Protein AF-A0A6J5GQ99-F1 (afdb_monomer)

Radius of gyration: 34.12 Å; Cα contacts (8 Å, |Δi|>4): 97; chains: 1; bounding box: 74×30×103 Å

Structure (mmCIF, N/CA/C/O backbone):
data_AF-A0A6J5GQ99-F1
#
_entry.id   AF-A0A6J5GQ99-F1
#
loop_
_atom_site.group_PDB
_atom_site.id
_atom_site.type_symbol
_atom_site.label_atom_id
_atom_site.label_alt_id
_atom_site.label_comp_id
_atom_site.label_asym_id
_atom_site.label_entity_id
_atom_site.label_seq_id
_atom_site.pdbx_PDB_ins_code
_atom_site.Cartn_x
_atom_site.Cartn_y
_atom_site.Cartn_z
_atom_site.occupancy
_atom_site.B_iso_or_equiv
_atom_site.auth_seq_id
_atom_site.auth_comp_id
_atom_site.auth_asym_id
_atom_site.auth_atom_id
_atom_site.pdbx_PDB_model_num
ATOM 1 N N . MET A 1 1 ? -18.670 -8.492 32.277 1.00 64.69 1 MET A N 1
ATOM 2 C CA . MET A 1 1 ? -18.589 -7.339 31.346 1.00 64.69 1 MET A CA 1
ATOM 3 C C . MET A 1 1 ? -17.155 -7.091 30.888 1.00 64.69 1 MET A C 1
ATOM 5 O O . MET A 1 1 ? -16.965 -6.908 29.693 1.00 64.69 1 MET A O 1
ATOM 9 N N . GLU A 1 2 ? -16.164 -7.175 31.784 1.00 79.50 2 GLU A N 1
ATOM 10 C CA . GLU A 1 2 ? -14.728 -7.087 31.451 1.00 79.50 2 GLU A CA 1
ATOM 11 C C . GLU A 1 2 ? -14.300 -8.054 30.327 1.00 79.50 2 GLU A C 1
ATOM 13 O O . GLU A 1 2 ? -13.735 -7.631 29.324 1.00 79.50 2 GLU A O 1
ATOM 18 N N . GLU A 1 3 ? -14.645 -9.342 30.440 1.00 83.81 3 GLU A N 1
ATOM 19 C CA . GLU A 1 3 ? -14.252 -10.377 29.466 1.00 83.81 3 GLU A CA 1
ATOM 20 C C . GLU A 1 3 ? -14.829 -10.131 28.065 1.00 83.81 3 GLU A C 1
ATOM 22 O O . GLU A 1 3 ? -14.118 -10.238 27.067 1.00 83.81 3 GLU A O 1
ATOM 27 N N . ALA A 1 4 ? -16.103 -9.731 27.982 1.00 85.12 4 ALA A N 1
ATOM 28 C CA . ALA A 1 4 ? -16.750 -9.388 26.716 1.00 85.12 4 ALA A CA 1
ATOM 29 C C . ALA A 1 4 ? -16.086 -8.169 26.053 1.00 85.12 4 ALA A C 1
ATOM 31 O O . ALA A 1 4 ? -15.911 -8.144 24.835 1.00 85.12 4 ALA A O 1
ATOM 32 N N . LYS A 1 5 ? -15.657 -7.181 26.853 1.00 84.25 5 LYS A N 1
ATOM 33 C CA . LYS A 1 5 ? -14.905 -6.016 26.368 1.00 84.25 5 LYS A CA 1
ATOM 34 C C . LYS A 1 5 ? -13.528 -6.423 25.838 1.00 84.25 5 LYS A C 1
ATOM 36 O O . LYS A 1 5 ? -13.157 -5.996 24.747 1.00 84.25 5 LYS A O 1
ATOM 41 N N . ILE A 1 6 ? -12.795 -7.272 26.560 1.00 88.56 6 ILE A N 1
ATOM 42 C CA . ILE A 1 6 ? -11.483 -7.782 26.127 1.00 88.56 6 ILE A CA 1
ATOM 43 C C . ILE A 1 6 ? -11.614 -8.562 24.811 1.00 88.56 6 ILE A C 1
ATOM 45 O O . ILE A 1 6 ? -10.857 -8.310 23.874 1.00 88.56 6 ILE A O 1
ATOM 49 N N . ALA A 1 7 ? -12.606 -9.450 24.703 1.00 90.38 7 ALA A N 1
ATOM 50 C CA . ALA A 1 7 ? -12.873 -10.201 23.476 1.00 90.38 7 ALA A CA 1
ATOM 51 C C . ALA A 1 7 ? -13.208 -9.273 22.295 1.00 90.38 7 ALA A C 1
ATOM 53 O O . ALA A 1 7 ? -12.670 -9.437 21.200 1.00 90.38 7 ALA A O 1
ATOM 54 N N . TYR A 1 8 ? -14.040 -8.254 22.525 1.00 89.69 8 TYR A N 1
ATOM 55 C CA . TYR A 1 8 ? -14.403 -7.273 21.505 1.00 89.69 8 TYR A CA 1
ATOM 56 C C . TYR A 1 8 ? -13.204 -6.458 21.001 1.00 89.69 8 TYR A C 1
ATOM 58 O O . TYR A 1 8 ? -13.004 -6.335 19.790 1.00 89.69 8 TYR A O 1
ATOM 66 N N . LEU A 1 9 ? -12.359 -5.963 21.911 1.00 89.75 9 LEU A N 1
ATOM 67 C CA . LEU A 1 9 ? -11.104 -5.294 21.552 1.00 89.75 9 LEU A CA 1
ATOM 68 C C . LEU A 1 9 ? -10.174 -6.237 20.775 1.00 89.75 9 LEU A C 1
ATOM 70 O O . LEU A 1 9 ? -9.566 -5.822 1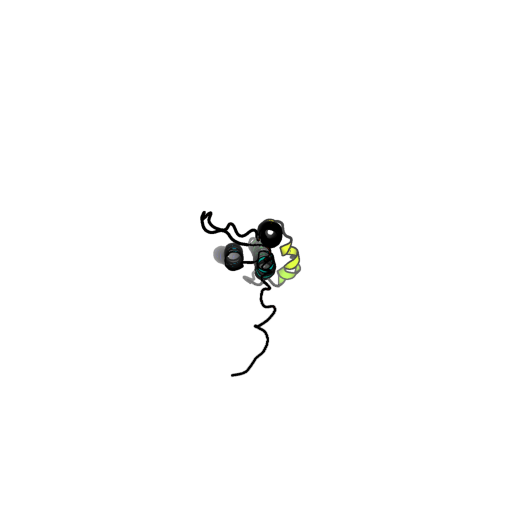9.788 1.00 89.75 9 LEU A O 1
ATOM 74 N N . GLY A 1 10 ? -10.130 -7.517 21.153 1.00 91.62 10 GLY A N 1
ATOM 75 C CA . GLY A 1 10 ? -9.413 -8.561 20.421 1.00 91.62 10 GLY A CA 1
ATOM 76 C C . GLY A 1 10 ? -9.907 -8.740 18.981 1.00 91.62 10 GLY A C 1
ATOM 77 O O . GLY A 1 10 ? -9.091 -8.837 18.063 1.00 91.62 10 GLY A O 1
ATOM 78 N N . PHE A 1 11 ? -11.222 -8.711 18.743 1.00 91.94 11 PHE A N 1
ATOM 79 C CA . PHE A 1 11 ? -11.778 -8.783 17.387 1.00 91.94 11 PHE A CA 1
ATOM 80 C C . PHE A 1 11 ? -11.408 -7.565 16.537 1.00 91.94 11 PHE A C 1
ATOM 82 O O . PHE A 1 11 ? -11.028 -7.728 15.373 1.00 91.94 11 PHE A O 1
ATOM 89 N N . ILE A 1 12 ? -11.465 -6.355 17.106 1.00 91.50 12 ILE A N 1
ATOM 90 C CA . ILE A 1 12 ? -11.051 -5.132 16.400 1.00 91.50 12 ILE A CA 1
ATOM 91 C C . ILE A 1 12 ? -9.552 -5.184 16.083 1.00 91.50 12 ILE A C 1
ATOM 93 O O . ILE A 1 12 ? -9.160 -4.936 14.942 1.00 91.50 12 ILE A O 1
ATOM 97 N N . GLN A 1 13 ? -8.712 -5.571 17.047 1.00 93.00 13 GLN A N 1
ATOM 98 C CA . GLN A 1 13 ? -7.272 -5.726 16.829 1.00 93.00 13 GLN A CA 1
ATOM 99 C C . GLN A 1 13 ? -6.971 -6.778 15.751 1.00 93.00 13 GLN A C 1
ATOM 101 O O . GLN A 1 13 ? -6.104 -6.573 14.901 1.00 93.00 13 GLN A O 1
ATOM 106 N N . GLY A 1 14 ? -7.724 -7.880 15.729 1.00 94.62 14 GLY A N 1
ATOM 107 C CA . GLY A 1 14 ? -7.644 -8.886 14.672 1.00 94.62 14 GLY A CA 1
ATOM 108 C C . GLY A 1 14 ? -7.953 -8.311 13.287 1.00 94.62 14 GLY A C 1
ATOM 109 O O . GLY A 1 14 ? -7.244 -8.612 12.325 1.00 94.62 14 GLY A O 1
ATOM 110 N N . ALA A 1 15 ? -8.963 -7.444 13.171 1.00 91.50 15 ALA A N 1
ATOM 111 C CA . ALA A 1 15 ? -9.267 -6.747 11.922 1.00 91.50 15 ALA A CA 1
ATOM 112 C C . ALA A 1 15 ? -8.135 -5.791 11.504 1.00 91.50 15 ALA A C 1
ATOM 114 O O . ALA A 1 15 ? -7.728 -5.816 10.342 1.00 91.50 15 ALA A O 1
ATOM 115 N N . ILE A 1 16 ? -7.573 -5.016 12.441 1.00 91.69 16 ILE A N 1
ATOM 116 C CA . ILE A 1 16 ? -6.423 -4.123 12.197 1.00 91.69 16 ILE A CA 1
ATOM 117 C C . ILE A 1 16 ? -5.226 -4.920 11.662 1.00 91.69 16 ILE A C 1
ATOM 119 O O . ILE A 1 16 ? -4.668 -4.566 10.622 1.00 91.69 16 ILE A O 1
ATOM 123 N N . ASN A 1 17 ? -4.879 -6.035 12.311 1.00 93.19 17 ASN A N 1
ATOM 124 C CA . ASN A 1 17 ? -3.756 -6.883 11.905 1.00 93.19 17 ASN A CA 1
ATOM 125 C C . ASN A 1 17 ? -3.943 -7.453 10.489 1.00 93.19 17 ASN A C 1
ATOM 127 O O . ASN A 1 17 ? -2.989 -7.505 9.715 1.00 93.19 17 ASN A O 1
ATOM 131 N N . ARG A 1 18 ? -5.172 -7.838 10.117 1.00 92.88 18 ARG A N 1
ATOM 132 C CA . ARG A 1 18 ? -5.483 -8.299 8.753 1.00 92.88 18 ARG A CA 1
ATOM 133 C C . ARG A 1 18 ? -5.301 -7.189 7.715 1.00 92.88 18 ARG A C 1
ATOM 135 O O . ARG A 1 18 ? -4.764 -7.456 6.645 1.00 92.88 18 ARG A O 1
ATOM 142 N N . MET A 1 19 ? -5.695 -5.950 8.023 1.00 91.44 19 MET A N 1
ATOM 143 C CA . MET A 1 19 ? -5.485 -4.813 7.113 1.00 91.44 19 MET A CA 1
ATOM 144 C C . MET A 1 19 ? -3.997 -4.481 6.952 1.00 91.44 19 MET A C 1
ATOM 146 O O . MET A 1 19 ? -3.544 -4.293 5.826 1.00 91.44 19 MET A O 1
ATOM 150 N N . ALA A 1 20 ? -3.227 -4.494 8.044 1.00 88.50 20 ALA A N 1
ATOM 151 C CA . ALA A 1 20 ? -1.775 -4.306 8.003 1.00 88.50 20 ALA A CA 1
ATOM 152 C C . ALA A 1 20 ? -1.066 -5.418 7.204 1.00 88.50 20 ALA A C 1
ATOM 154 O O . ALA A 1 20 ? -0.169 -5.143 6.406 1.00 88.50 20 ALA A O 1
ATOM 155 N N . GLY A 1 21 ? -1.506 -6.671 7.361 1.00 91.25 21 GLY A N 1
ATOM 156 C CA . GLY A 1 21 ? -1.018 -7.797 6.564 1.00 91.25 21 GLY A CA 1
ATOM 157 C C . GLY A 1 21 ? -1.317 -7.633 5.072 1.00 91.25 21 GLY A C 1
ATOM 158 O O . GLY A 1 21 ? -0.425 -7.803 4.242 1.00 91.25 21 GLY A O 1
ATOM 159 N N . ASN A 1 22 ? -2.540 -7.228 4.721 1.00 90.56 22 ASN A N 1
ATOM 160 C CA . ASN A 1 22 ? -2.919 -6.982 3.328 1.00 90.56 22 ASN A CA 1
ATOM 161 C C . ASN A 1 22 ? -2.093 -5.854 2.691 1.00 90.56 22 ASN A C 1
ATOM 163 O O . ASN A 1 22 ? -1.652 -6.006 1.556 1.00 90.56 22 ASN A O 1
ATOM 167 N N . VAL A 1 23 ? -1.819 -4.769 3.426 1.00 89.44 23 VAL A N 1
ATOM 168 C CA . VAL A 1 23 ? -0.904 -3.690 2.998 1.00 89.44 23 VAL A CA 1
ATOM 169 C C . VAL A 1 23 ? 0.477 -4.245 2.641 1.00 89.44 23 VAL A C 1
ATOM 171 O O . VAL A 1 23 ? 1.014 -3.947 1.575 1.00 89.44 23 VAL A O 1
ATOM 174 N N . PHE A 1 24 ? 1.051 -5.089 3.501 1.00 89.12 24 PHE A N 1
ATOM 175 C CA . PHE A 1 24 ? 2.363 -5.688 3.252 1.00 89.12 24 PHE A CA 1
ATOM 176 C C . PHE A 1 24 ? 2.365 -6.582 2.003 1.00 89.12 24 PHE A C 1
ATOM 178 O O . PHE A 1 24 ? 3.258 -6.473 1.162 1.00 89.12 24 PHE A O 1
ATOM 185 N N . ILE A 1 25 ? 1.333 -7.416 1.849 1.00 91.38 25 ILE A N 1
ATOM 186 C CA . ILE A 1 25 ? 1.161 -8.295 0.686 1.00 91.38 25 ILE A CA 1
ATOM 187 C C . ILE A 1 25 ? 1.055 -7.469 -0.603 1.00 91.38 25 ILE A C 1
ATOM 189 O O . ILE A 1 25 ? 1.753 -7.755 -1.574 1.00 91.38 25 ILE A O 1
ATOM 193 N N . VAL A 1 26 ? 0.236 -6.413 -0.604 1.00 90.50 26 VAL A N 1
ATOM 194 C CA . VAL A 1 26 ? 0.063 -5.502 -1.747 1.00 90.50 26 VAL A CA 1
ATOM 195 C C . VAL A 1 26 ? 1.389 -4.856 -2.153 1.00 90.50 26 VAL A C 1
ATOM 197 O O . VAL A 1 26 ? 1.735 -4.853 -3.336 1.00 90.50 26 VAL A O 1
ATOM 200 N N . LYS A 1 27 ? 2.176 -4.376 -1.183 1.00 89.75 27 LYS A N 1
ATOM 201 C CA . LYS A 1 27 ? 3.506 -3.811 -1.449 1.00 89.75 27 LYS A CA 1
ATOM 202 C C . LYS A 1 27 ? 4.451 -4.844 -2.057 1.00 89.75 27 LYS A C 1
ATOM 204 O O . LYS A 1 27 ? 5.126 -4.527 -3.033 1.00 89.75 27 LYS A O 1
ATOM 209 N N . GLY A 1 28 ? 4.455 -6.077 -1.553 1.00 91.62 28 GLY A N 1
ATOM 210 C CA . GLY A 1 28 ? 5.257 -7.165 -2.121 1.00 91.62 28 GLY A CA 1
ATOM 211 C C . GLY A 1 28 ? 4.899 -7.479 -3.580 1.00 91.62 28 GLY A C 1
ATOM 212 O O . GLY A 1 28 ? 5.779 -7.511 -4.441 1.00 91.62 28 GLY A O 1
ATOM 213 N N . TRP A 1 29 ? 3.607 -7.632 -3.885 1.00 93.81 29 TRP A N 1
ATOM 214 C CA . TRP A 1 29 ? 3.137 -7.919 -5.247 1.00 93.81 29 TRP A CA 1
ATOM 215 C C . TRP A 1 29 ? 3.389 -6.779 -6.229 1.00 93.81 29 TRP A C 1
ATOM 217 O O . TRP A 1 29 ? 3.662 -7.041 -7.400 1.00 93.81 29 TRP A O 1
ATOM 227 N N 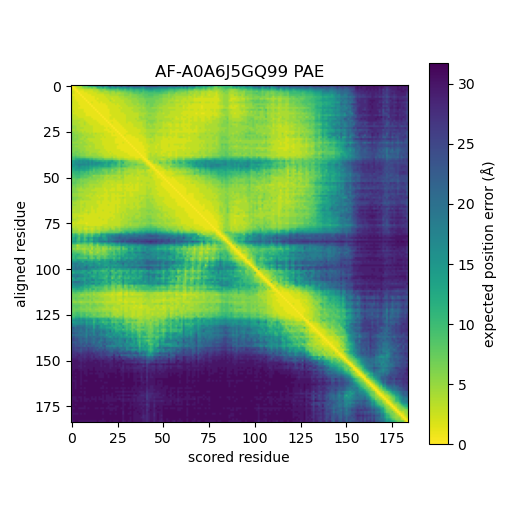. SER A 1 30 ? 3.356 -5.529 -5.760 1.00 92.88 30 SER A N 1
ATOM 228 C CA . SER A 1 30 ? 3.668 -4.373 -6.602 1.00 92.88 30 SER A CA 1
ATOM 229 C C . SER A 1 30 ? 5.093 -4.442 -7.159 1.00 92.88 30 SER A C 1
ATOM 231 O O . SER A 1 30 ? 5.292 -4.267 -8.359 1.00 92.88 30 SER A O 1
ATOM 233 N N . VAL A 1 31 ? 6.076 -4.795 -6.323 1.00 91.56 31 VAL A N 1
ATOM 234 C CA . VAL A 1 31 ? 7.481 -4.919 -6.738 1.00 91.56 31 VAL A CA 1
ATOM 235 C C . VAL A 1 31 ? 7.658 -6.106 -7.679 1.00 91.56 31 VAL A C 1
ATOM 237 O O . VAL A 1 31 ? 8.330 -5.978 -8.701 1.00 91.56 31 VAL A O 1
ATOM 240 N N . ALA A 1 32 ? 7.023 -7.241 -7.372 1.00 94.12 32 ALA A N 1
ATOM 241 C CA . ALA A 1 32 ? 7.091 -8.434 -8.211 1.00 94.12 32 ALA A CA 1
ATOM 242 C C . ALA A 1 32 ? 6.534 -8.180 -9.623 1.00 94.12 32 ALA A C 1
ATOM 244 O O . ALA A 1 32 ? 7.174 -8.542 -10.609 1.00 94.12 32 ALA A O 1
ATOM 245 N N . LEU A 1 33 ? 5.378 -7.517 -9.734 1.00 92.44 33 LEU A N 1
ATOM 246 C CA . LEU A 1 33 ? 4.773 -7.205 -11.031 1.00 92.44 33 LEU A CA 1
ATOM 247 C C . LEU A 1 33 ? 5.583 -6.180 -11.821 1.00 92.44 33 LEU A C 1
ATOM 249 O O . LEU A 1 33 ? 5.765 -6.354 -13.023 1.00 92.44 33 LEU A O 1
ATOM 253 N N . VAL A 1 34 ? 6.120 -5.154 -11.159 1.00 90.75 34 VAL A N 1
ATOM 254 C CA . VAL A 1 34 ? 7.017 -4.192 -11.813 1.00 90.75 34 VAL A CA 1
ATOM 255 C C . VAL A 1 34 ? 8.261 -4.895 -12.356 1.00 90.75 34 VAL A C 1
ATOM 257 O O . VAL A 1 34 ? 8.611 -4.693 -13.516 1.00 90.75 34 VAL A O 1
ATOM 260 N N . ALA A 1 35 ? 8.894 -5.765 -11.564 1.00 91.25 35 ALA A N 1
ATOM 261 C CA . ALA A 1 35 ? 10.056 -6.532 -12.002 1.00 91.25 35 ALA A CA 1
ATOM 262 C C . ALA A 1 35 ? 9.732 -7.447 -13.194 1.00 91.25 35 ALA A C 1
ATOM 264 O O . ALA A 1 35 ? 10.499 -7.491 -14.153 1.00 91.25 35 ALA A O 1
ATOM 265 N N . ALA A 1 36 ? 8.581 -8.126 -13.171 1.00 92.94 36 ALA A N 1
ATOM 266 C CA . ALA A 1 36 ? 8.138 -8.978 -14.272 1.00 92.94 36 ALA A CA 1
ATOM 267 C C . ALA A 1 36 ? 7.909 -8.185 -15.571 1.00 92.94 36 ALA A C 1
ATOM 269 O O . ALA A 1 36 ? 8.353 -8.612 -16.632 1.00 92.94 36 ALA A O 1
ATOM 270 N N . ILE A 1 37 ? 7.270 -7.012 -15.496 1.00 90.44 37 ILE A N 1
ATOM 271 C CA . ILE A 1 37 ? 7.020 -6.160 -16.671 1.00 90.44 37 ILE A CA 1
ATOM 272 C C . ILE A 1 37 ? 8.335 -5.645 -17.259 1.00 90.44 37 ILE A C 1
ATOM 274 O O . ILE A 1 37 ? 8.514 -5.677 -18.477 1.00 90.44 37 ILE A O 1
ATOM 278 N N . ILE A 1 38 ? 9.272 -5.220 -16.406 1.00 87.38 38 ILE A N 1
ATOM 279 C CA . ILE A 1 38 ? 10.607 -4.796 -16.845 1.00 87.38 38 ILE A CA 1
ATOM 280 C C . ILE A 1 38 ? 11.348 -5.960 -17.515 1.00 87.38 38 ILE A C 1
ATOM 282 O O . ILE A 1 38 ? 11.977 -5.755 -18.544 1.00 87.38 38 ILE A O 1
ATOM 286 N N . ALA A 1 39 ? 11.260 -7.174 -16.966 1.00 89.62 39 ALA A N 1
ATOM 287 C CA . ALA A 1 39 ? 11.948 -8.345 -17.509 1.00 89.62 39 ALA A CA 1
ATOM 288 C C . ALA A 1 39 ? 11.385 -8.813 -18.862 1.00 89.62 39 ALA A C 1
ATOM 290 O O . ALA A 1 39 ? 12.131 -9.330 -19.688 1.00 89.62 39 ALA A O 1
ATOM 291 N N . VAL A 1 40 ? 10.077 -8.657 -19.081 1.00 89.88 40 VAL A N 1
ATOM 292 C CA . VAL A 1 40 ? 9.404 -9.094 -20.316 1.00 89.88 40 VAL A CA 1
ATOM 293 C C . VAL A 1 40 ? 9.520 -8.060 -21.436 1.00 89.88 40 VAL A C 1
ATOM 295 O O . VAL A 1 40 ? 9.438 -8.422 -22.608 1.00 89.88 40 VAL A O 1
ATOM 298 N N . THR A 1 41 ? 9.704 -6.780 -21.111 1.00 86.25 41 THR A N 1
ATOM 299 C CA . THR A 1 41 ? 9.683 -5.728 -22.130 1.00 86.25 41 THR A CA 1
ATOM 300 C C . THR A 1 41 ? 11.078 -5.446 -22.684 1.00 86.25 41 THR A C 1
ATOM 302 O O . THR A 1 41 ? 11.993 -5.133 -21.930 1.00 86.25 41 THR A O 1
ATOM 305 N N . SER A 1 42 ? 11.228 -5.499 -24.010 1.00 77.69 42 SER A N 1
ATOM 306 C CA . SER A 1 42 ? 12.470 -5.132 -24.708 1.00 77.69 42 SER A CA 1
ATOM 307 C C . SER A 1 42 ? 12.680 -3.617 -24.773 1.00 77.69 42 SER A C 1
ATOM 309 O O . SER A 1 42 ? 13.795 -3.133 -24.596 1.00 77.69 42 SER A O 1
ATOM 311 N N . ASP A 1 43 ? 11.594 -2.863 -24.964 1.00 79.00 43 ASP A N 1
ATOM 312 C CA . ASP A 1 43 ? 11.639 -1.411 -25.118 1.00 79.00 43 ASP A CA 1
ATOM 313 C C . ASP A 1 43 ? 11.362 -0.702 -23.793 1.00 79.00 43 ASP A C 1
ATOM 315 O O . ASP A 1 43 ? 10.251 -0.745 -23.252 1.00 79.00 43 ASP A O 1
ATOM 319 N N . ALA A 1 44 ? 12.346 0.051 -23.299 1.00 73.81 44 ALA A N 1
ATOM 320 C CA . ALA A 1 44 ? 12.242 0.761 -22.022 1.00 73.81 44 ALA A CA 1
ATOM 321 C C . ALA A 1 44 ? 11.049 1.737 -21.959 1.00 73.81 44 ALA A C 1
ATOM 323 O O . ALA A 1 44 ? 10.442 1.913 -20.901 1.00 73.81 44 ALA A O 1
ATOM 324 N N . LYS A 1 45 ? 10.682 2.351 -23.094 1.00 75.06 45 LYS A N 1
ATOM 325 C CA . LYS A 1 45 ? 9.522 3.252 -23.196 1.00 75.06 45 LYS A CA 1
ATOM 326 C C . LYS A 1 45 ? 8.204 2.487 -23.069 1.00 75.06 45 LYS A C 1
ATOM 328 O O . LYS A 1 45 ? 7.347 2.886 -22.289 1.00 75.06 45 LYS A O 1
ATOM 333 N N . SER A 1 46 ? 8.055 1.376 -23.792 1.00 78.75 46 SER A N 1
ATOM 334 C CA . SER A 1 46 ? 6.843 0.546 -23.749 1.00 78.75 46 SER A CA 1
ATOM 335 C C . SER A 1 46 ? 6.627 -0.045 -22.351 1.00 78.75 46 SER A C 1
ATOM 337 O O . SER A 1 46 ? 5.536 0.053 -21.784 1.00 78.75 46 SER A O 1
ATOM 339 N N . GLY A 1 47 ? 7.705 -0.544 -21.734 1.00 81.25 47 GLY A N 1
ATOM 340 C CA . GLY A 1 47 ? 7.661 -1.156 -20.404 1.00 81.25 47 GLY A CA 1
ATOM 341 C C . GLY A 1 47 ? 7.237 -0.169 -19.319 1.00 81.25 47 GLY A C 1
ATOM 342 O O . GLY A 1 47 ? 6.494 -0.534 -18.410 1.00 81.25 47 GLY A O 1
ATOM 343 N N . PHE A 1 48 ? 7.627 1.103 -19.452 1.00 82.44 48 PHE A N 1
ATOM 344 C CA . PHE A 1 48 ? 7.201 2.177 -18.555 1.00 82.44 48 PHE A CA 1
ATOM 345 C C . PHE A 1 48 ? 5.678 2.388 -18.571 1.00 82.44 48 PHE A C 1
ATOM 347 O O . PHE A 1 48 ? 5.046 2.394 -17.512 1.00 82.44 48 PHE A O 1
ATOM 354 N N . TYR A 1 49 ? 5.071 2.526 -19.756 1.00 83.25 49 TYR A N 1
ATOM 355 C CA . TYR A 1 49 ? 3.625 2.757 -19.876 1.00 83.25 49 TYR A CA 1
ATOM 356 C C . TYR A 1 49 ? 2.802 1.559 -19.396 1.00 83.25 49 TYR A C 1
ATOM 358 O O . TYR A 1 49 ? 1.739 1.736 -18.805 1.00 83.25 49 TYR A O 1
ATOM 366 N N . ILE A 1 50 ? 3.301 0.340 -19.601 1.00 86.81 50 ILE A N 1
ATOM 367 C CA . ILE A 1 50 ? 2.633 -0.883 -19.143 1.00 86.81 50 ILE A CA 1
ATOM 368 C C . ILE A 1 50 ? 2.761 -1.037 -17.623 1.00 86.81 50 ILE A C 1
ATOM 370 O O . ILE A 1 50 ? 1.792 -1.411 -16.965 1.00 86.81 50 ILE A O 1
ATOM 374 N N . ALA A 1 51 ? 3.918 -0.701 -17.044 1.00 87.56 51 ALA A N 1
ATOM 375 C CA . ALA A 1 51 ? 4.158 -0.798 -15.604 1.00 87.56 51 ALA A CA 1
ATOM 376 C C . ALA A 1 51 ? 3.379 0.243 -14.786 1.00 87.56 51 ALA A C 1
ATOM 378 O O . ALA A 1 51 ? 3.059 -0.014 -13.625 1.00 87.56 51 ALA A O 1
ATOM 379 N N . ILE A 1 52 ? 3.030 1.401 -15.359 1.00 85.62 52 ILE A N 1
ATOM 380 C CA . ILE A 1 52 ? 2.373 2.467 -14.590 1.00 85.62 52 ILE A CA 1
ATOM 381 C C . ILE A 1 52 ? 0.946 2.103 -14.165 1.00 85.62 52 ILE A C 1
ATOM 383 O O . ILE A 1 52 ? 0.522 2.463 -13.070 1.00 85.62 52 ILE A O 1
ATOM 387 N N . VAL A 1 53 ? 0.218 1.345 -14.990 1.00 88.50 53 VAL A N 1
ATOM 388 C CA . VAL A 1 53 ? -1.168 0.939 -14.712 1.00 88.50 53 VAL A CA 1
ATOM 389 C C . VAL A 1 53 ? -1.273 0.101 -13.426 1.00 88.50 53 VAL A C 1
ATOM 391 O O . VAL A 1 53 ? -1.989 0.521 -12.512 1.00 88.50 53 VAL A O 1
ATOM 394 N N . PRO A 1 54 ? -0.560 -1.036 -13.276 1.00 88.00 54 PRO A N 1
ATOM 395 C CA . PRO A 1 54 ? -0.600 -1.812 -12.040 1.00 88.00 54 PRO A CA 1
ATOM 396 C C . PRO A 1 54 ? -0.002 -1.050 -10.852 1.00 88.00 54 PRO A C 1
ATOM 398 O O . PRO A 1 54 ? -0.510 -1.184 -9.742 1.00 88.00 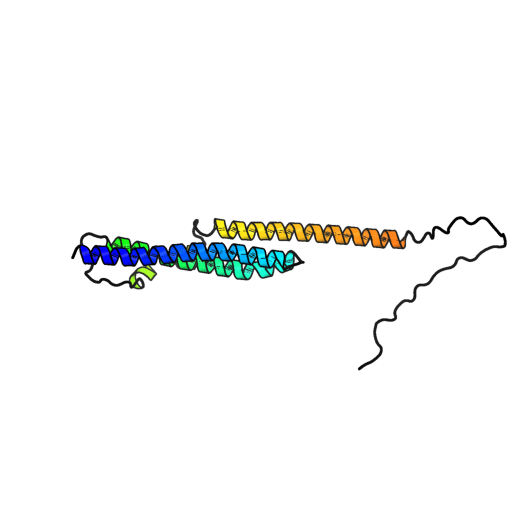54 PRO A O 1
ATOM 401 N N . VAL A 1 55 ? 1.014 -0.202 -11.058 1.00 89.06 55 VAL A N 1
ATOM 402 C CA . VAL A 1 55 ? 1.587 0.631 -9.984 1.00 89.06 55 VAL A CA 1
ATOM 403 C C . VAL A 1 55 ? 0.550 1.598 -9.411 1.00 89.06 55 VAL A C 1
ATOM 405 O O . VAL A 1 55 ? 0.408 1.682 -8.192 1.00 89.06 55 VAL A O 1
ATOM 408 N N . LEU A 1 56 ? -0.217 2.288 -10.260 1.00 87.56 56 LEU A N 1
ATOM 409 C CA . LEU A 1 56 ? -1.285 3.189 -9.818 1.00 87.56 56 LEU A CA 1
ATOM 410 C C . LEU A 1 56 ? -2.414 2.436 -9.102 1.00 87.56 56 LEU A C 1
ATOM 412 O O . LEU A 1 56 ? -2.920 2.912 -8.084 1.00 87.56 56 LEU A O 1
ATOM 416 N N . LEU A 1 57 ? -2.781 1.249 -9.596 1.00 89.19 57 LEU A N 1
ATOM 417 C CA . LEU A 1 57 ? -3.780 0.393 -8.950 1.00 89.19 57 LEU A CA 1
ATOM 418 C C . LEU A 1 57 ? -3.330 -0.048 -7.554 1.00 89.19 57 LEU A C 1
ATOM 420 O O . LEU A 1 57 ? -4.100 0.073 -6.599 1.00 89.19 57 LEU A O 1
ATOM 424 N N . PHE A 1 58 ? -2.084 -0.503 -7.407 1.00 89.94 58 PHE A N 1
ATOM 425 C CA . PHE A 1 58 ? -1.543 -0.874 -6.100 1.00 89.94 58 PHE A CA 1
ATOM 426 C C . PHE A 1 58 ? -1.407 0.323 -5.168 1.00 89.94 58 PHE A C 1
ATOM 428 O O . PHE A 1 58 ? -1.711 0.195 -3.985 1.00 89.94 58 PHE A O 1
ATOM 435 N N . TRP A 1 59 ? -1.049 1.498 -5.688 1.00 86.88 59 TRP A N 1
ATOM 436 C CA . TRP A 1 59 ? -0.999 2.720 -4.892 1.00 86.88 59 TRP A CA 1
ATOM 437 C C . TRP A 1 59 ? -2.379 3.083 -4.326 1.00 86.88 59 TRP A C 1
ATOM 439 O O . TRP A 1 59 ? -2.514 3.373 -3.133 1.00 86.88 59 TRP A O 1
ATOM 449 N N . TRP A 1 60 ? -3.428 3.002 -5.146 1.00 86.00 60 TRP A N 1
ATOM 450 C CA . TRP A 1 60 ? -4.798 3.214 -4.679 1.00 86.00 60 TRP A CA 1
ATOM 451 C C . TRP A 1 60 ? -5.228 2.159 -3.649 1.00 86.00 60 TRP A C 1
ATOM 453 O O . TRP A 1 60 ? -5.813 2.501 -2.618 1.00 86.00 60 TRP A O 1
ATOM 463 N N . LEU A 1 61 ? -4.899 0.889 -3.894 1.00 87.62 61 LEU A N 1
ATOM 464 C CA . LEU A 1 61 ? -5.255 -0.219 -3.012 1.00 87.62 61 LEU A CA 1
ATOM 465 C C . LEU A 1 61 ? -4.541 -0.136 -1.651 1.00 87.62 61 LEU A C 1
ATOM 467 O O . LEU A 1 61 ? -5.158 -0.379 -0.613 1.00 87.62 61 LEU A O 1
ATOM 471 N N . ASP A 1 62 ? -3.273 0.276 -1.632 1.00 88.56 62 ASP A N 1
ATOM 472 C CA . ASP A 1 62 ? -2.510 0.505 -0.400 1.00 88.56 62 ASP A CA 1
ATOM 473 C C . ASP A 1 62 ? -3.141 1.626 0.441 1.00 88.56 62 ASP A C 1
ATOM 475 O O . ASP A 1 62 ? -3.361 1.484 1.647 1.00 88.56 62 ASP A O 1
ATOM 479 N N . ALA A 1 63 ? -3.553 2.719 -0.208 1.00 86.88 63 ALA A N 1
ATOM 480 C CA . ALA A 1 63 ? -4.263 3.807 0.459 1.00 86.88 63 ALA A CA 1
ATOM 481 C C . ALA A 1 63 ? -5.651 3.392 0.975 1.00 86.88 63 ALA A C 1
ATOM 483 O O . ALA A 1 63 ? -6.082 3.859 2.035 1.00 86.88 63 ALA A O 1
ATOM 484 N N . TYR A 1 64 ? -6.346 2.507 0.255 1.00 87.19 64 TYR A N 1
ATOM 485 C CA . TYR A 1 64 ? -7.618 1.933 0.688 1.00 87.19 64 TYR A CA 1
ATOM 486 C C . TYR A 1 64 ? -7.456 1.151 1.994 1.00 87.19 64 TYR A C 1
ATOM 488 O O . TYR A 1 64 ? -8.153 1.445 2.972 1.00 87.19 64 TYR A O 1
ATOM 496 N N . TYR A 1 65 ? -6.506 0.215 2.058 1.00 87.62 65 TYR A N 1
ATOM 497 C CA . TYR A 1 65 ? -6.283 -0.568 3.274 1.00 87.62 65 TYR A CA 1
ATOM 498 C C . TYR A 1 65 ? -5.800 0.292 4.445 1.00 87.62 65 TYR A C 1
ATOM 500 O O . TYR A 1 65 ? -6.297 0.122 5.560 1.00 87.62 65 TYR A O 1
ATOM 508 N N . LEU A 1 66 ? -4.934 1.280 4.198 1.00 85.06 66 LEU A N 1
ATOM 509 C CA . LEU A 1 66 ? -4.483 2.215 5.233 1.00 85.06 66 LEU A CA 1
ATOM 510 C C . LEU A 1 66 ? -5.642 3.041 5.815 1.00 85.06 66 LEU A C 1
ATOM 512 O O . LEU A 1 66 ? -5.707 3.295 7.020 1.00 85.06 66 LEU A O 1
ATOM 516 N N . ARG A 1 67 ? -6.596 3.455 4.975 1.00 85.69 67 ARG A N 1
ATOM 517 C CA . ARG A 1 67 ? -7.804 4.149 5.438 1.00 85.69 67 ARG A CA 1
ATOM 518 C C . ARG A 1 67 ? -8.675 3.242 6.308 1.00 85.69 67 ARG A C 1
ATOM 520 O O . ARG A 1 67 ? -9.180 3.695 7.335 1.00 85.69 67 ARG A O 1
ATOM 527 N N . HIS A 1 68 ? -8.845 1.980 5.922 1.00 86.12 68 HIS A N 1
ATOM 528 C CA . HIS A 1 68 ? -9.580 1.010 6.732 1.00 86.12 68 HIS A CA 1
ATOM 529 C C . HIS A 1 68 ? -8.902 0.752 8.077 1.00 86.12 68 HIS A C 1
ATOM 531 O O . HIS A 1 68 ? -9.579 0.748 9.102 1.00 86.12 68 HIS A O 1
ATOM 537 N N . GLU A 1 69 ? -7.576 0.634 8.103 1.00 88.44 69 GLU A N 1
ATOM 538 C CA . GLU A 1 69 ? -6.812 0.506 9.344 1.00 88.44 69 GLU A CA 1
ATOM 539 C C . GLU A 1 69 ? -7.072 1.686 10.299 1.00 88.44 69 GLU A C 1
ATOM 541 O O . GLU A 1 69 ? -7.363 1.478 11.477 1.00 88.44 69 GLU A O 1
ATOM 546 N N . ARG A 1 70 ? -7.050 2.928 9.793 1.00 86.25 70 ARG A N 1
ATOM 547 C CA . ARG A 1 70 ? -7.340 4.137 10.591 1.00 86.25 70 ARG A CA 1
ATOM 548 C C . ARG A 1 70 ? -8.759 4.143 11.162 1.00 86.25 70 ARG A C 1
ATOM 550 O O . ARG A 1 70 ? -8.944 4.520 12.318 1.00 86.25 70 ARG A O 1
ATOM 557 N N . LEU A 1 71 ? -9.745 3.705 10.375 1.00 86.75 71 LEU A N 1
ATOM 558 C CA . LEU A 1 71 ? -11.134 3.574 10.828 1.00 86.75 71 LEU A CA 1
ATOM 559 C C . LEU A 1 71 ? -11.247 2.575 11.984 1.00 86.75 71 LEU A C 1
ATOM 561 O O . LEU A 1 71 ? -11.839 2.899 13.013 1.00 86.75 71 LEU A O 1
ATOM 565 N N . TYR A 1 72 ? -10.629 1.399 11.849 1.00 87.25 72 TYR A N 1
ATOM 566 C CA . TYR A 1 72 ? -10.629 0.390 12.908 1.00 87.25 72 TYR A CA 1
ATOM 567 C C . TYR A 1 72 ? -9.834 0.825 14.142 1.00 87.25 72 TYR A C 1
ATOM 569 O O . TYR A 1 72 ? -10.254 0.539 15.259 1.00 87.25 72 TYR A O 1
ATOM 577 N N . ARG A 1 73 ? -8.737 1.572 13.977 1.00 87.38 73 ARG A N 1
ATOM 578 C CA . ARG A 1 73 ? -7.967 2.119 15.104 1.00 87.38 73 ARG A CA 1
ATOM 579 C C . ARG A 1 73 ? -8.787 3.116 15.927 1.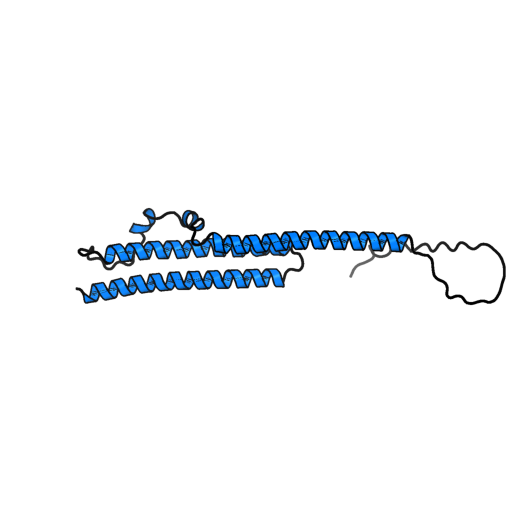00 87.38 73 ARG A C 1
ATOM 581 O O . ARG A 1 73 ? -8.747 3.070 17.150 1.00 87.38 73 ARG A O 1
ATOM 588 N N . LYS A 1 74 ? -9.583 3.967 15.273 1.00 86.31 74 LYS A N 1
ATOM 589 C CA . LYS A 1 74 ? -10.493 4.887 15.974 1.00 86.31 74 LYS A CA 1
ATOM 590 C C . LYS A 1 74 ? -11.665 4.159 16.628 1.00 86.31 74 LYS A C 1
ATOM 592 O O . LYS A 1 74 ? -12.071 4.522 17.726 1.00 86.31 74 LYS A O 1
ATOM 597 N N . LEU A 1 75 ? -12.181 3.106 15.991 1.00 87.06 75 LEU A N 1
ATOM 598 C CA . LEU A 1 75 ? -13.183 2.238 16.613 1.00 87.06 75 LEU A CA 1
ATOM 599 C C . LEU A 1 75 ? -12.624 1.566 17.880 1.00 87.06 75 LEU A C 1
ATOM 601 O O . LEU A 1 75 ? -13.312 1.527 18.897 1.00 87.06 75 LEU A O 1
ATOM 605 N N . TYR A 1 76 ? -11.369 1.103 17.838 1.00 87.25 76 TYR A N 1
ATOM 606 C CA . TYR A 1 76 ? -10.665 0.547 18.995 1.00 87.25 76 TYR A CA 1
ATOM 607 C C . TYR A 1 76 ? -10.531 1.573 20.127 1.00 87.25 76 TYR A C 1
ATOM 609 O O . TYR A 1 76 ? -10.845 1.269 21.274 1.00 87.25 76 TYR A O 1
ATOM 617 N N . GLU A 1 77 ? -10.115 2.800 19.805 1.00 87.00 77 GLU A N 1
ATOM 618 C CA . GLU A 1 77 ? -9.986 3.898 20.767 1.00 87.00 77 GLU A CA 1
ATOM 619 C C . GLU A 1 77 ? -11.319 4.177 21.480 1.00 87.00 77 GLU A C 1
ATOM 621 O O . GLU A 1 77 ? -11.384 4.137 22.709 1.00 87.00 77 GLU A O 1
ATOM 626 N N . ILE A 1 78 ? -12.409 4.334 20.721 1.00 85.56 78 ILE A N 1
ATOM 627 C CA . ILE A 1 78 ? -13.754 4.555 21.275 1.00 85.56 78 ILE A CA 1
ATOM 628 C C . ILE A 1 78 ? -14.170 3.384 22.176 1.00 85.56 78 ILE A C 1
ATOM 630 O O . ILE A 1 78 ? -14.604 3.604 23.308 1.00 85.56 78 ILE A O 1
ATOM 634 N N . ALA A 1 79 ? -13.980 2.145 21.713 1.00 85.31 79 ALA A N 1
ATOM 635 C CA . ALA A 1 79 ? -14.312 0.930 22.456 1.00 85.31 79 ALA A CA 1
ATOM 636 C C . ALA A 1 79 ? -13.469 0.736 23.730 1.00 85.31 79 ALA A C 1
ATOM 638 O O . ALA A 1 79 ? -13.920 0.096 24.682 1.00 85.31 79 ALA A O 1
ATOM 639 N N . SER A 1 80 ? -12.252 1.283 23.769 1.00 84.31 80 SER A N 1
ATOM 640 C CA . SER A 1 80 ? -11.353 1.165 24.921 1.00 84.31 80 SER A CA 1
ATOM 641 C C . SER A 1 80 ? -11.756 2.062 26.102 1.00 84.31 80 SER A C 1
ATOM 643 O O . SER A 1 80 ? -11.416 1.751 27.246 1.00 84.31 80 SER A O 1
ATOM 645 N N . THR A 1 81 ? -12.560 3.103 25.855 1.00 83.31 81 THR A N 1
ATOM 646 C CA . THR A 1 81 ? -13.001 4.098 26.852 1.00 83.31 81 THR A CA 1
ATOM 647 C C . THR A 1 81 ? -13.730 3.467 28.051 1.00 83.31 81 THR A C 1
ATOM 649 O O . THR A 1 81 ? -14.297 2.375 27.961 1.00 83.31 81 THR A O 1
ATOM 652 N N . ALA A 1 82 ? -13.710 4.148 29.204 1.00 67.19 82 ALA A N 1
ATOM 653 C CA . ALA A 1 82 ? -14.301 3.671 30.460 1.00 67.19 82 ALA A CA 1
ATOM 654 C C . ALA A 1 82 ? -15.831 3.485 30.402 1.00 67.19 82 ALA A C 1
ATOM 656 O O . ALA A 1 82 ? -16.353 2.607 31.080 1.00 67.19 82 ALA A O 1
ATOM 657 N N . ASN A 1 83 ? -16.538 4.262 29.574 1.00 68.50 83 ASN A N 1
ATOM 658 C CA . ASN A 1 83 ? -17.993 4.180 29.423 1.00 68.50 83 ASN A CA 1
ATOM 659 C C . ASN A 1 83 ? -18.379 4.035 27.936 1.00 68.50 83 ASN A C 1
ATOM 661 O O . ASN A 1 83 ? -18.804 5.007 27.308 1.00 68.50 83 ASN A O 1
ATOM 665 N N . PRO A 1 84 ? -18.127 2.864 27.323 1.00 67.38 84 PRO A N 1
ATOM 666 C CA . PRO A 1 84 ? -18.418 2.658 25.914 1.00 67.38 84 PRO A CA 1
ATOM 667 C C . PRO A 1 84 ? -19.938 2.536 25.706 1.00 67.38 84 PRO A C 1
ATOM 669 O O . PRO A 1 84 ? -20.622 1.946 26.547 1.00 67.38 84 PRO A O 1
ATOM 672 N N . PRO A 1 85 ? -20.494 3.034 24.586 1.00 65.12 85 PRO A N 1
ATOM 673 C CA . PRO A 1 85 ? -21.858 2.682 24.206 1.00 65.12 85 PRO A CA 1
ATOM 674 C C . PRO A 1 85 ? -21.935 1.151 24.105 1.00 65.12 85 PRO A C 1
ATOM 676 O O . PRO A 1 85 ? -21.073 0.536 23.481 1.00 65.12 85 PRO A O 1
ATOM 679 N N . VAL A 1 86 ? -22.928 0.529 24.750 1.00 58.34 86 VAL A N 1
ATOM 680 C CA . VAL A 1 86 ? -23.039 -0.933 24.993 1.00 58.34 86 VAL A CA 1
ATOM 681 C C . VAL A 1 86 ? -23.318 -1.745 23.709 1.00 58.34 86 VAL A C 1
ATOM 683 O O . VAL A 1 86 ? -23.853 -2.849 23.730 1.00 58.34 86 VAL A O 1
ATOM 686 N N . THR A 1 87 ? -22.949 -1.211 22.552 1.00 70.25 87 THR A N 1
ATOM 687 C CA . THR A 1 87 ? -23.167 -1.806 21.242 1.00 70.25 87 THR A CA 1
ATOM 688 C C . THR A 1 87 ? -21.837 -2.356 20.732 1.00 70.25 87 THR A C 1
ATOM 690 O O . THR A 1 87 ? -20.982 -1.609 20.261 1.00 70.25 87 THR A O 1
ATOM 693 N N . PHE A 1 88 ? -21.659 -3.678 20.802 1.00 74.25 88 PHE A N 1
ATOM 694 C CA . PHE A 1 88 ? -20.513 -4.401 20.227 1.00 74.25 88 PHE A CA 1
ATOM 695 C C . PHE A 1 88 ? -20.598 -4.472 18.689 1.00 74.25 88 PHE A C 1
ATOM 697 O O . PHE A 1 88 ? -20.604 -5.547 18.093 1.00 74.25 88 PHE A O 1
ATOM 704 N N . SER A 1 89 ? -20.735 -3.318 18.037 1.00 79.38 89 SER A N 1
ATOM 705 C CA . SER A 1 89 ? -20.895 -3.208 16.588 1.00 79.38 89 SER A CA 1
ATOM 706 C C . SER A 1 89 ? -19.556 -2.959 15.900 1.00 79.38 89 SER A C 1
ATOM 708 O O . SER A 1 89 ? -18.888 -1.967 16.170 1.00 79.38 89 SER A O 1
ATOM 710 N N . MET A 1 90 ? -19.205 -3.807 14.932 1.00 77.94 90 MET A N 1
ATOM 711 C CA . MET A 1 90 ? -18.047 -3.607 14.047 1.00 77.94 90 MET A CA 1
ATOM 712 C C . MET A 1 90 ? -18.299 -2.589 12.920 1.00 77.94 90 MET A C 1
ATOM 714 O O . MET A 1 90 ? -17.481 -2.459 12.006 1.00 77.94 90 MET A O 1
ATOM 718 N N . ASP A 1 91 ? -19.423 -1.875 12.952 1.00 79.25 91 ASP A N 1
ATOM 719 C CA . ASP A 1 91 ? -19.755 -0.913 11.912 1.00 79.25 91 ASP A CA 1
ATOM 720 C C . ASP A 1 91 ? -18.889 0.356 12.010 1.00 79.25 91 ASP A C 1
ATOM 722 O O . ASP A 1 91 ? -18.940 1.119 12.974 1.00 79.25 91 ASP A O 1
ATOM 726 N N . THR A 1 92 ? -18.095 0.597 10.967 1.00 77.56 92 THR A N 1
ATOM 727 C CA . THR A 1 92 ? -17.247 1.790 10.823 1.00 77.56 92 THR A CA 1
ATOM 728 C C . THR A 1 92 ? -17.902 2.880 9.966 1.00 77.56 92 THR A C 1
ATOM 730 O O . THR A 1 92 ? -17.300 3.937 9.755 1.00 77.56 92 THR A O 1
ATOM 733 N N . SER A 1 93 ? -19.133 2.668 9.481 1.00 72.69 93 SER A N 1
ATOM 734 C CA . SER A 1 93 ? -19.878 3.611 8.635 1.00 72.69 93 SER A CA 1
ATOM 735 C C . SER A 1 93 ? -20.076 4.973 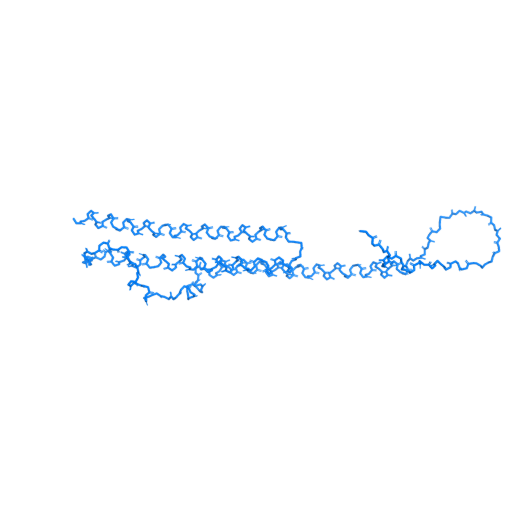9.312 1.00 72.69 93 SER A C 1
ATOM 737 O O . SER A 1 93 ? -19.854 6.010 8.685 1.00 72.69 93 SER A O 1
ATOM 739 N N . VAL A 1 94 ? -20.351 4.972 10.618 1.00 71.50 94 VAL A N 1
ATOM 740 C CA . VAL A 1 94 ? -20.465 6.163 11.478 1.00 71.50 94 VAL A CA 1
ATOM 741 C C . VAL A 1 94 ? -19.169 6.975 11.571 1.00 71.50 94 VAL A C 1
ATOM 743 O O . VAL A 1 94 ? -19.208 8.186 11.766 1.00 71.50 94 VAL A O 1
ATOM 746 N N . LEU A 1 95 ? -18.012 6.339 11.365 1.00 71.25 95 LEU A N 1
ATOM 747 C CA . LEU A 1 95 ? -16.692 6.981 11.390 1.00 71.25 95 LEU A CA 1
ATOM 748 C C . LEU A 1 95 ? -16.201 7.378 9.991 1.00 71.25 95 LEU A C 1
ATOM 750 O O . LEU A 1 95 ? -15.203 8.094 9.868 1.00 71.25 95 LEU A O 1
ATOM 754 N N . LYS A 1 96 ? -16.903 6.957 8.929 1.00 68.19 96 LYS A N 1
ATOM 755 C CA . LYS A 1 96 ? -16.518 7.170 7.524 1.00 68.19 96 LYS A CA 1
ATOM 756 C C . LYS A 1 96 ? -16.352 8.652 7.180 1.00 68.19 96 LYS A C 1
ATOM 758 O O . LYS A 1 96 ? -15.488 8.974 6.369 1.00 68.19 96 LYS A O 1
ATOM 763 N N . ASN A 1 97 ? -17.151 9.517 7.810 1.00 65.06 97 ASN A N 1
ATOM 764 C CA . ASN A 1 97 ? -17.157 10.967 7.596 1.00 65.06 97 ASN A CA 1
ATOM 765 C C . ASN A 1 97 ? -16.092 11.714 8.420 1.00 65.06 97 ASN A C 1
ATOM 767 O O . ASN A 1 97 ? -15.813 12.877 8.158 1.00 65.06 97 ASN A O 1
ATOM 771 N N . SER A 1 98 ? -15.489 11.058 9.419 1.00 60.91 98 SER A N 1
ATOM 772 C CA . SER A 1 98 ? -14.450 11.655 10.271 1.00 60.91 98 SER A CA 1
ATOM 773 C C . SER A 1 98 ? -13.039 11.542 9.697 1.00 60.91 98 SER A C 1
ATOM 775 O O . SER A 1 98 ? -12.103 12.071 10.292 1.00 60.91 98 SER A O 1
ATOM 777 N N . PHE A 1 99 ? -12.861 10.818 8.593 1.00 62.03 99 PHE A N 1
ATOM 778 C CA . PHE A 1 99 ? -11.559 10.599 7.974 1.00 62.03 99 PHE A CA 1
ATOM 779 C C . PHE A 1 99 ? -11.547 11.093 6.537 1.00 62.03 99 PHE A C 1
ATOM 781 O O . PHE A 1 99 ? -12.548 11.023 5.825 1.00 62.03 99 PHE A O 1
ATOM 788 N N . THR A 1 100 ? -10.374 11.559 6.111 1.00 61.75 100 THR A N 1
ATOM 789 C CA . THR A 1 100 ? -10.136 11.983 4.736 1.00 61.75 100 THR A CA 1
ATOM 790 C C . THR A 1 100 ? -10.485 10.862 3.753 1.00 61.75 100 THR A C 1
ATOM 792 O O . THR A 1 100 ? -10.362 9.666 4.044 1.00 61.75 100 THR A O 1
ATOM 795 N N . SER A 1 101 ? -10.965 11.258 2.571 1.00 66.06 101 SER A N 1
ATOM 796 C CA . SER A 1 101 ? -11.252 10.336 1.468 1.00 66.06 101 SER A CA 1
ATOM 797 C C . SER A 1 101 ? -10.042 9.437 1.176 1.00 66.06 101 SER A C 1
ATOM 799 O O . SER A 1 101 ? -8.897 9.828 1.422 1.00 66.06 101 SER A O 1
ATOM 801 N N . THR A 1 102 ? -10.271 8.242 0.623 1.00 63.72 102 THR A N 1
ATOM 802 C CA . THR A 1 102 ? -9.210 7.300 0.214 1.00 63.72 102 THR A CA 1
ATOM 803 C C . THR A 1 102 ? -8.126 7.994 -0.618 1.00 63.72 102 THR A C 1
ATOM 805 O O . THR A 1 102 ? -6.940 7.781 -0.394 1.00 63.72 102 THR A O 1
ATOM 808 N N . PHE A 1 103 ? -8.525 8.936 -1.474 1.00 59.56 103 PHE A N 1
ATOM 809 C CA . PHE A 1 103 ? -7.621 9.760 -2.279 1.00 59.56 103 PHE A CA 1
ATOM 810 C C . PHE A 1 103 ? -6.750 10.722 -1.456 1.00 59.56 103 PHE A C 1
ATOM 812 O O . PHE A 1 103 ? -5.574 10.892 -1.756 1.00 59.56 103 PHE A O 1
ATOM 819 N N . GLY A 1 104 ? -7.273 11.295 -0.369 1.00 61.56 104 GLY A N 1
ATOM 820 C CA . GLY A 1 104 ? -6.470 12.101 0.560 1.00 61.56 104 GLY A CA 1
ATOM 821 C C . GLY A 1 104 ? -5.477 11.258 1.366 1.00 61.56 104 GLY A C 1
ATOM 822 O O . GLY A 1 104 ? -4.455 11.759 1.822 1.00 61.56 104 GLY A O 1
ATOM 823 N N . THR A 1 105 ? -5.747 9.958 1.511 1.00 67.62 105 THR A N 1
ATOM 824 C CA . THR A 1 105 ? -4.824 9.010 2.149 1.00 67.62 105 THR A CA 1
ATOM 825 C C . THR A 1 105 ? -3.713 8.555 1.195 1.00 67.62 105 THR A C 1
ATOM 827 O O . THR A 1 105 ? -2.625 8.237 1.668 1.00 67.62 105 THR A O 1
ATOM 830 N N . MET A 1 106 ? -3.918 8.613 -0.129 1.00 61.38 106 MET A N 1
ATOM 831 C CA . MET A 1 106 ? -2.871 8.303 -1.124 1.00 61.38 106 MET A CA 1
ATOM 832 C C . MET A 1 106 ? -1.655 9.233 -1.023 1.00 61.38 106 MET A C 1
ATOM 834 O O . MET A 1 106 ? -0.531 8.788 -1.244 1.00 61.38 106 MET A O 1
ATOM 838 N N . TRP A 1 107 ? -1.868 10.492 -0.628 1.00 59.47 107 TRP A N 1
ATOM 839 C CA . TRP A 1 107 ? -0.812 11.485 -0.388 1.00 59.47 107 TRP A CA 1
ATOM 840 C C . TRP A 1 107 ? -0.186 11.412 1.010 1.00 59.47 107 TRP A C 1
ATOM 842 O O . TRP A 1 107 ? 0.665 12.229 1.362 1.00 59.47 107 TRP A O 1
ATOM 852 N N . ALA A 1 108 ? -0.585 10.442 1.835 1.00 70.06 108 ALA A N 1
ATOM 853 C CA . ALA A 1 108 ? -0.003 10.293 3.157 1.00 70.06 108 ALA A CA 1
ATOM 854 C C . ALA A 1 108 ? 1.475 9.877 3.068 1.00 70.06 108 ALA A C 1
ATOM 856 O O . ALA A 1 108 ? 1.859 9.019 2.267 1.00 70.06 108 ALA A O 1
ATOM 857 N N . ILE A 1 109 ? 2.276 10.421 3.988 1.00 69.19 109 ILE A N 1
ATOM 858 C CA . ILE A 1 109 ? 3.714 10.145 4.154 1.00 69.19 109 ILE A CA 1
ATOM 859 C C . ILE A 1 109 ? 4.046 8.639 4.221 1.00 69.19 109 ILE A C 1
ATOM 861 O O . ILE A 1 109 ? 5.153 8.237 3.897 1.00 69.19 109 ILE A O 1
ATOM 865 N N . ALA A 1 110 ? 3.089 7.795 4.625 1.00 71.25 110 ALA A N 1
ATOM 866 C CA . ALA A 1 110 ? 3.268 6.350 4.785 1.00 71.25 110 ALA A CA 1
ATOM 867 C C . ALA A 1 110 ? 3.267 5.558 3.462 1.00 71.25 110 ALA A C 1
ATOM 869 O O . ALA A 1 110 ? 3.762 4.431 3.413 1.00 71.25 110 ALA A O 1
ATOM 870 N N . VAL A 1 111 ? 2.684 6.126 2.405 1.00 77.00 111 VAL A N 1
ATOM 871 C CA . VAL A 1 111 ? 2.472 5.455 1.112 1.00 77.00 111 VAL A CA 1
ATOM 872 C C . VAL A 1 111 ? 3.335 6.103 0.033 1.00 77.00 111 VAL A C 1
ATOM 874 O O . VAL A 1 111 ? 4.006 5.414 -0.733 1.00 77.00 111 VAL A O 1
ATOM 877 N N . CYS A 1 112 ? 3.379 7.436 0.036 1.00 79.75 112 CYS A N 1
ATOM 878 C CA . CYS A 1 112 ? 4.062 8.252 -0.961 1.00 79.75 112 CYS A CA 1
ATOM 879 C C . CYS A 1 112 ? 5.523 7.831 -1.255 1.00 79.75 112 CYS A C 1
ATOM 881 O O . CYS A 1 112 ? 5.819 7.542 -2.413 1.00 79.75 112 CYS A O 1
ATOM 883 N N . PRO A 1 113 ? 6.440 7.698 -0.272 1.00 84.19 113 PRO A N 1
ATOM 884 C CA . PRO A 1 113 ? 7.850 7.424 -0.566 1.00 84.19 113 PRO A CA 1
ATOM 885 C C . PRO A 1 113 ? 8.082 6.064 -1.238 1.00 84.19 113 PRO A C 1
ATOM 887 O O . PRO A 1 113 ? 8.985 5.943 -2.061 1.00 84.19 113 PRO A O 1
ATOM 890 N N . PHE A 1 114 ? 7.260 5.052 -0.938 1.00 87.12 114 PHE A N 1
ATOM 891 C CA . PHE A 1 114 ? 7.400 3.718 -1.527 1.00 87.12 114 PHE A CA 1
ATOM 892 C C . PHE A 1 114 ? 7.082 3.728 -3.027 1.00 87.12 114 PHE A C 1
ATOM 894 O O . PHE A 1 114 ? 7.890 3.286 -3.843 1.00 87.12 114 PHE A O 1
ATOM 901 N N . TYR A 1 115 ? 5.932 4.292 -3.404 1.00 86.75 115 TYR A N 1
ATOM 902 C CA . TYR A 1 115 ? 5.523 4.360 -4.808 1.00 86.75 115 TYR A CA 1
ATOM 903 C C . TYR A 1 115 ? 6.325 5.399 -5.597 1.00 86.75 115 TYR A C 1
ATOM 905 O O . TYR A 1 115 ? 6.625 5.164 -6.765 1.00 86.75 115 TYR A O 1
ATOM 913 N N . LEU A 1 116 ? 6.759 6.497 -4.964 1.00 87.44 116 LEU A N 1
ATOM 914 C CA . LEU A 1 116 ? 7.686 7.445 -5.587 1.00 87.44 116 LEU A CA 1
ATOM 915 C C . LEU A 1 116 ? 9.039 6.807 -5.912 1.00 87.44 116 LEU A C 1
ATOM 917 O O . LEU A 1 116 ? 9.598 7.109 -6.961 1.00 87.44 116 LEU A O 1
ATOM 921 N N . LEU A 1 117 ? 9.550 5.908 -5.065 1.00 90.81 117 LEU A N 1
ATOM 922 C CA . LEU A 1 117 ? 10.782 5.170 -5.351 1.00 90.81 117 LEU A CA 1
ATOM 923 C C . LEU A 1 117 ? 10.603 4.265 -6.576 1.00 90.81 117 LEU A C 1
ATOM 925 O O . LEU A 1 117 ? 11.438 4.297 -7.478 1.00 90.81 117 LEU A O 1
ATOM 929 N N . ILE A 1 118 ? 9.498 3.515 -6.649 1.00 89.38 118 ILE A N 1
ATOM 930 C CA . ILE A 1 118 ? 9.185 2.650 -7.800 1.00 89.38 118 ILE A CA 1
ATOM 931 C C . ILE A 1 118 ? 9.072 3.474 -9.088 1.00 89.38 118 ILE A C 1
ATOM 933 O O . ILE A 1 118 ? 9.694 3.140 -10.095 1.00 89.38 118 ILE A O 1
ATOM 937 N N . ILE A 1 119 ? 8.317 4.574 -9.056 1.00 88.56 119 ILE A N 1
ATOM 938 C CA . ILE A 1 119 ? 8.152 5.463 -10.213 1.00 88.56 119 ILE A CA 1
ATOM 939 C C . ILE A 1 119 ? 9.495 6.100 -10.597 1.00 88.56 119 ILE A C 1
ATOM 941 O O . ILE A 1 119 ? 9.834 6.143 -11.776 1.00 88.56 119 ILE A O 1
ATOM 945 N N . GLY A 1 120 ? 10.293 6.540 -9.622 1.00 88.94 120 GLY A N 1
ATOM 946 C CA . GLY A 1 120 ? 11.630 7.088 -9.852 1.00 88.94 120 GLY A CA 1
ATOM 947 C C . GLY A 1 120 ? 12.568 6.084 -10.523 1.00 88.94 120 GLY A C 1
ATOM 948 O O . GLY A 1 120 ? 13.244 6.430 -11.491 1.00 88.94 120 GLY A O 1
ATOM 949 N N . LEU A 1 121 ? 12.557 4.824 -10.078 1.00 89.31 121 LEU A N 1
ATOM 950 C CA . LEU A 1 121 ? 13.309 3.739 -10.710 1.00 89.31 121 LEU A CA 1
ATOM 951 C C . LEU A 1 121 ? 12.863 3.524 -12.163 1.00 89.31 121 LEU A C 1
ATOM 953 O O . LEU A 1 121 ? 13.704 3.441 -13.057 1.00 89.31 121 LEU A O 1
ATOM 957 N N . LEU A 1 122 ? 11.552 3.487 -12.407 1.00 87.94 122 LEU A N 1
ATOM 958 C CA . LEU A 1 122 ? 10.988 3.349 -13.750 1.00 87.94 122 LEU A CA 1
ATOM 959 C C . LEU A 1 122 ? 11.405 4.507 -14.674 1.00 87.94 122 LEU A C 1
ATOM 961 O O . LEU A 1 122 ? 11.768 4.266 -15.824 1.00 87.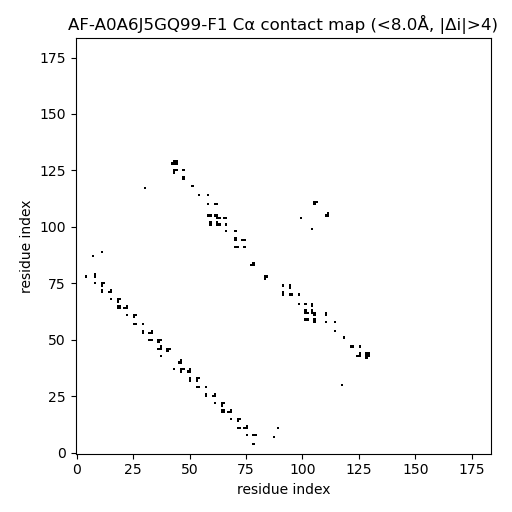94 122 LEU A O 1
ATOM 965 N N . ILE A 1 123 ? 11.429 5.745 -14.171 1.00 88.62 123 ILE A N 1
ATOM 966 C CA . ILE A 1 123 ? 11.890 6.921 -14.927 1.00 88.62 123 ILE A CA 1
ATOM 967 C C . ILE A 1 123 ? 13.379 6.802 -15.274 1.00 88.62 123 ILE A C 1
ATOM 969 O O . ILE A 1 123 ? 13.761 7.037 -16.419 1.00 88.62 123 ILE A O 1
ATOM 973 N N . ILE A 1 124 ? 14.226 6.407 -14.318 1.00 89.19 124 ILE A N 1
ATOM 974 C CA . ILE A 1 124 ? 15.668 6.227 -14.557 1.00 89.19 124 ILE A CA 1
ATOM 975 C C . ILE A 1 124 ? 15.906 5.179 -15.651 1.00 89.19 124 ILE A C 1
ATOM 977 O O . ILE A 1 124 ? 16.722 5.400 -16.549 1.00 89.19 124 ILE A O 1
ATOM 981 N N . LEU A 1 125 ? 15.177 4.061 -15.613 1.00 87.00 125 LEU A N 1
ATOM 982 C CA . LEU A 1 125 ? 15.262 3.021 -16.640 1.00 87.00 125 LEU A CA 1
ATOM 983 C C . LEU A 1 125 ? 14.796 3.528 -18.010 1.00 87.00 125 LEU A C 1
ATOM 985 O O . LEU A 1 125 ? 15.476 3.281 -19.006 1.00 87.00 125 LEU A O 1
ATOM 989 N N . ALA A 1 126 ? 13.704 4.293 -18.063 1.00 85.69 126 ALA A N 1
ATOM 990 C CA . ALA A 1 126 ? 13.206 4.888 -19.302 1.00 85.69 126 ALA A CA 1
ATOM 991 C C . ALA A 1 126 ? 14.220 5.863 -19.931 1.00 85.69 126 ALA A C 1
ATOM 993 O O . ALA A 1 126 ? 14.457 5.814 -21.140 1.00 85.69 126 ALA A O 1
ATOM 994 N N . ILE A 1 127 ? 14.874 6.704 -19.118 1.00 86.81 127 ILE A N 1
ATOM 995 C CA . ILE A 1 127 ? 15.918 7.633 -19.585 1.00 86.81 127 ILE A CA 1
ATOM 996 C C . ILE A 1 127 ? 17.129 6.859 -20.117 1.00 86.81 127 ILE A C 1
ATOM 998 O O . ILE A 1 127 ? 17.607 7.149 -21.215 1.00 86.81 127 ILE A O 1
ATOM 1002 N N . LYS A 1 128 ? 17.613 5.854 -19.370 1.00 82.50 128 LYS A N 1
ATOM 1003 C CA . LYS A 1 128 ? 18.742 5.018 -19.812 1.00 82.50 128 LYS A CA 1
ATOM 1004 C C . LYS A 1 128 ? 18.435 4.306 -21.126 1.00 82.50 128 LYS A C 1
ATOM 1006 O O . LYS A 1 128 ? 19.286 4.310 -22.011 1.00 82.50 128 LYS A O 1
ATOM 1011 N N . GLY A 1 129 ? 17.236 3.743 -21.265 1.00 80.12 129 GLY A N 1
ATOM 1012 C CA . GLY A 1 129 ? 16.809 3.095 -22.503 1.00 80.12 129 GLY A CA 1
ATOM 1013 C C . GLY A 1 129 ? 16.779 4.062 -23.683 1.00 80.12 129 GLY A C 1
ATOM 1014 O O . GLY A 1 129 ? 17.322 3.751 -24.736 1.00 80.12 129 GLY A O 1
ATOM 1015 N N . SER A 1 130 ? 16.258 5.279 -23.491 1.00 79.38 130 SER A N 1
ATOM 1016 C CA . SER A 1 130 ? 16.240 6.288 -24.558 1.00 79.38 130 SER A CA 1
ATOM 1017 C C . SER A 1 130 ? 17.639 6.736 -24.996 1.00 79.38 130 SER A C 1
ATOM 1019 O O . SER A 1 130 ? 17.818 7.097 -26.157 1.00 79.38 130 SER A O 1
ATOM 1021 N N . PHE A 1 131 ? 18.622 6.753 -24.090 1.00 77.56 131 PHE A N 1
ATOM 1022 C CA . PHE A 1 131 ? 20.006 7.083 -24.440 1.00 77.56 131 PHE A CA 1
ATOM 1023 C C . PHE A 1 131 ? 20.709 5.927 -25.163 1.00 77.56 131 PHE A C 1
ATOM 1025 O O . PHE A 1 131 ? 21.454 6.166 -26.111 1.00 77.56 131 PHE A O 1
ATOM 1032 N N . ALA A 1 132 ? 20.451 4.684 -24.744 1.00 78.19 132 ALA A N 1
ATOM 1033 C CA . ALA A 1 132 ? 20.979 3.493 -25.407 1.00 78.19 132 ALA A CA 1
ATOM 1034 C C . ALA A 1 132 ? 20.482 3.392 -26.859 1.00 78.19 132 ALA A C 1
ATOM 1036 O O . ALA A 1 132 ? 21.293 3.253 -27.770 1.00 78.19 132 ALA A O 1
ATOM 1037 N N . GLU A 1 133 ? 19.180 3.593 -27.075 1.00 75.81 133 GLU A N 1
ATOM 1038 C CA . GLU A 1 133 ? 18.547 3.591 -28.401 1.00 75.81 133 GLU A CA 1
ATOM 1039 C C . GLU A 1 133 ? 19.146 4.676 -29.325 1.00 75.81 133 GLU A C 1
ATOM 1041 O O . GLU A 1 133 ? 19.422 4.438 -30.501 1.00 75.81 133 GLU A O 1
ATOM 1046 N N . ALA A 1 134 ? 19.448 5.864 -28.782 1.00 76.25 134 ALA A N 1
ATOM 1047 C CA . ALA A 1 134 ? 20.105 6.940 -29.529 1.00 76.25 134 ALA A CA 1
ATOM 1048 C C . ALA A 1 134 ? 21.573 6.629 -29.890 1.00 76.25 134 ALA A C 1
ATOM 1050 O O . ALA A 1 134 ? 22.068 7.089 -30.924 1.00 76.25 134 ALA A O 1
ATOM 1051 N N . ALA A 1 135 ? 22.281 5.871 -29.048 1.00 76.00 135 ALA A N 1
ATOM 1052 C CA . ALA A 1 135 ? 23.659 5.458 -29.299 1.00 76.00 135 ALA A CA 1
ATOM 1053 C C . ALA A 1 135 ? 23.740 4.349 -30.361 1.00 76.00 135 ALA A C 1
ATOM 1055 O O . ALA A 1 135 ? 24.599 4.421 -31.242 1.00 76.00 135 ALA A O 1
ATOM 1056 N N . GLU A 1 136 ? 22.826 3.378 -30.316 1.00 75.62 136 GLU A N 1
ATOM 1057 C CA . GLU A 1 136 ? 22.721 2.290 -31.294 1.00 75.62 136 GLU A CA 1
ATOM 1058 C C . GLU A 1 136 ? 22.377 2.832 -32.687 1.00 75.62 136 GLU A C 1
ATOM 1060 O O . GLU A 1 136 ? 23.137 2.621 -33.629 1.00 75.62 136 GLU A O 1
ATOM 1065 N N . HIS A 1 137 ? 21.358 3.693 -32.795 1.00 76.81 137 HIS A N 1
ATOM 1066 C CA . HIS A 1 137 ? 21.002 4.340 -34.063 1.00 76.81 137 HIS A CA 1
ATOM 1067 C C . HIS A 1 137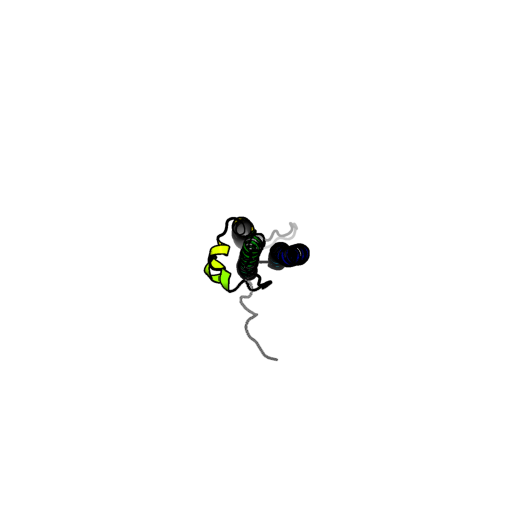 ? 22.159 5.163 -34.658 1.00 76.81 137 HIS A C 1
ATOM 1069 O O . HIS A 1 137 ? 22.350 5.213 -35.875 1.00 76.81 137 HIS A O 1
ATOM 1075 N N . LYS A 1 138 ? 22.964 5.824 -33.813 1.00 78.25 138 LYS A N 1
ATOM 1076 C CA . LYS A 1 138 ? 24.157 6.549 -34.271 1.00 78.25 138 LYS A CA 1
ATOM 1077 C C . LYS A 1 138 ? 25.244 5.590 -34.768 1.00 78.25 138 LYS A C 1
ATOM 1079 O O . LYS A 1 138 ? 25.876 5.893 -35.776 1.00 78.25 138 LYS A O 1
ATOM 1084 N N . SER A 1 139 ? 25.454 4.463 -34.090 1.00 75.69 139 SER A N 1
ATOM 1085 C CA . SER A 1 139 ? 26.396 3.417 -34.510 1.00 75.69 139 SER A CA 1
ATOM 1086 C C . SER A 1 139 ? 25.987 2.799 -35.848 1.00 75.69 139 SER A C 1
ATOM 1088 O O . SER A 1 139 ? 26.815 2.709 -36.751 1.00 75.69 139 SER A O 1
ATOM 1090 N N . ASP A 1 140 ? 24.707 2.472 -36.022 1.00 77.81 140 ASP A N 1
ATOM 1091 C CA . ASP A 1 140 ? 24.173 1.899 -37.262 1.00 77.81 140 ASP A CA 1
ATOM 1092 C C . ASP A 1 140 ? 24.233 2.888 -38.426 1.00 77.81 140 ASP A C 1
ATOM 1094 O O . ASP A 1 140 ? 24.626 2.530 -39.540 1.00 77.81 140 ASP A O 1
ATOM 1098 N N . ALA A 1 141 ? 23.922 4.164 -38.173 1.00 75.19 141 ALA A N 1
ATOM 1099 C CA . ALA A 1 141 ? 24.077 5.219 -39.167 1.00 75.19 141 ALA A CA 1
ATOM 1100 C C . ALA A 1 141 ? 25.541 5.344 -39.624 1.00 75.19 141 ALA A C 1
ATOM 1102 O O . ALA A 1 141 ? 25.788 5.387 -40.832 1.00 75.19 141 ALA A O 1
ATOM 1103 N N . ILE A 1 142 ? 26.497 5.323 -38.683 1.00 76.19 142 ILE A N 1
ATOM 1104 C CA . ILE A 1 142 ? 27.940 5.361 -38.973 1.00 76.19 142 ILE A CA 1
ATOM 1105 C C . ILE A 1 142 ? 28.384 4.098 -39.727 1.00 76.19 142 ILE A C 1
ATOM 1107 O O . ILE A 1 142 ? 29.087 4.207 -40.728 1.00 76.19 142 ILE A O 1
ATOM 1111 N N . GLN A 1 143 ? 27.948 2.904 -39.325 1.00 73.75 143 GLN A N 1
ATOM 1112 C CA . GLN A 1 143 ? 28.288 1.651 -40.010 1.00 73.75 143 GLN A CA 1
ATOM 1113 C C . GLN A 1 143 ? 27.729 1.624 -41.443 1.00 73.75 143 GLN A C 1
ATOM 1115 O O . GLN A 1 143 ? 28.409 1.187 -42.374 1.00 73.75 143 GLN A O 1
ATOM 1120 N N . SER A 1 144 ? 26.514 2.147 -41.646 1.00 65.06 144 SER A N 1
ATOM 1121 C CA . SER A 1 144 ? 25.884 2.254 -42.967 1.00 65.06 144 SER A CA 1
ATOM 1122 C C . SER A 1 144 ? 26.574 3.279 -43.877 1.00 65.06 144 SER A C 1
ATOM 1124 O O . SER A 1 144 ? 26.652 3.061 -45.090 1.00 65.06 144 SER A O 1
ATOM 1126 N N . SER A 1 145 ? 27.098 4.383 -43.324 1.00 61.84 145 SER A N 1
ATOM 1127 C CA . SER A 1 145 ? 27.868 5.368 -44.091 1.00 61.84 145 SER A CA 1
ATOM 1128 C C . SER A 1 145 ? 29.267 4.845 -44.412 1.00 61.84 145 SER A C 1
ATOM 1130 O O . SER A 1 145 ? 29.696 4.935 -45.559 1.00 61.84 145 SER A O 1
ATOM 1132 N N . VAL A 1 146 ? 29.933 4.200 -43.448 1.00 64.50 146 VAL A N 1
ATOM 1133 C CA . VAL A 1 146 ? 31.245 3.563 -43.639 1.00 64.50 146 VAL A CA 1
ATOM 1134 C C . VAL A 1 146 ? 31.165 2.436 -44.671 1.00 64.50 146 VAL A C 1
ATOM 1136 O O . VAL A 1 146 ? 32.013 2.380 -45.554 1.00 64.50 146 VAL A O 1
ATOM 1139 N N . SER A 1 147 ? 30.132 1.585 -44.650 1.00 59.94 147 SER A N 1
ATOM 1140 C CA . SER A 1 147 ? 29.937 0.556 -45.690 1.00 59.94 147 SER A CA 1
ATOM 1141 C C . SER A 1 147 ? 29.704 1.145 -47.081 1.00 59.94 147 SER A C 1
ATOM 1143 O O . SER A 1 147 ? 30.178 0.576 -48.057 1.00 59.94 147 SER A O 1
ATOM 1145 N N . ARG A 1 148 ? 29.008 2.285 -47.207 1.00 57.66 148 ARG A N 1
ATOM 1146 C CA . ARG A 1 148 ? 28.816 2.945 -48.511 1.00 57.66 148 ARG A CA 1
ATOM 1147 C C . ARG A 1 148 ? 30.106 3.535 -49.080 1.00 57.66 148 ARG A C 1
ATOM 1149 O O . ARG A 1 148 ? 30.264 3.536 -50.298 1.00 57.66 148 ARG A O 1
ATOM 1156 N N . GLU A 1 149 ? 31.020 3.994 -48.229 1.00 54.59 149 GLU A N 1
ATOM 1157 C CA . GLU A 1 149 ? 32.322 4.526 -48.655 1.00 54.59 149 GLU A CA 1
ATOM 1158 C C . GLU A 1 149 ? 33.401 3.437 -48.805 1.00 54.59 149 GLU A C 1
ATOM 1160 O O . GLU A 1 149 ? 34.294 3.562 -49.639 1.00 54.59 149 GLU A O 1
ATOM 1165 N N . THR A 1 150 ? 33.283 2.321 -48.077 1.00 50.81 150 THR A N 1
ATOM 1166 C CA . THR A 1 150 ? 34.274 1.227 -48.033 1.00 50.81 150 THR A CA 1
ATOM 1167 C C . THR A 1 150 ? 33.886 0.054 -48.945 1.00 50.81 150 THR A C 1
ATOM 1169 O O . THR A 1 150 ? 34.044 -1.109 -48.591 1.00 50.81 150 THR A O 1
ATOM 1172 N N . TYR A 1 151 ? 33.412 0.332 -50.163 1.00 50.09 151 TYR A N 1
ATOM 1173 C CA . TYR A 1 151 ? 33.428 -0.645 -51.266 1.00 50.09 151 TYR A CA 1
ATOM 1174 C C . TYR A 1 151 ? 34.764 -0.561 -52.020 1.00 50.09 151 TYR A C 1
ATOM 1176 O O . TYR A 1 151 ? 34.804 -0.406 -53.239 1.00 50.09 151 TYR A O 1
ATOM 1184 N N . ILE A 1 152 ? 35.885 -0.637 -51.303 1.00 52.22 152 ILE A N 1
ATOM 1185 C CA . ILE A 1 152 ? 37.177 -0.928 -51.925 1.00 52.22 152 ILE A CA 1
ATOM 1186 C C . ILE A 1 152 ? 37.395 -2.418 -51.705 1.00 52.22 152 ILE A C 1
ATOM 1188 O O . ILE A 1 152 ? 37.799 -2.852 -50.630 1.00 52.22 152 ILE A O 1
ATOM 1192 N N . VAL A 1 153 ? 37.029 -3.204 -52.719 1.00 50.66 153 VAL A N 1
ATOM 1193 C CA . VAL A 1 153 ? 37.310 -4.638 -52.789 1.00 50.66 153 VAL A CA 1
ATOM 1194 C C . VAL A 1 153 ? 38.817 -4.807 -52.618 1.00 50.66 153 VAL A C 1
ATOM 1196 O O . VAL A 1 153 ? 39.581 -4.493 -53.530 1.00 50.66 153 VAL A O 1
ATOM 1199 N N . LEU A 1 154 ? 39.251 -5.277 -51.448 1.00 51.66 154 LEU A N 1
ATOM 1200 C CA . LEU A 1 154 ? 40.586 -5.835 -51.287 1.00 51.66 154 LEU A CA 1
ATOM 1201 C C . LEU A 1 154 ? 40.605 -7.123 -52.115 1.00 51.66 154 LEU A C 1
ATOM 1203 O O . LEU A 1 154 ? 40.198 -8.185 -51.644 1.00 51.66 154 LEU A O 1
ATOM 1207 N N . LEU A 1 155 ? 40.977 -7.004 -53.393 1.00 49.50 155 LEU A N 1
ATOM 1208 C CA . LEU A 1 155 ? 41.329 -8.170 -54.191 1.00 49.50 155 LEU A CA 1
ATOM 1209 C C . LEU A 1 155 ? 42.506 -8.875 -53.496 1.00 49.50 155 LEU A C 1
ATOM 1211 O O . LEU A 1 155 ? 43.415 -8.191 -53.025 1.00 49.50 155 LEU A O 1
ATOM 1215 N N . PRO A 1 156 ? 42.521 -10.216 -53.433 1.00 41.25 156 PRO A N 1
ATOM 1216 C CA . PRO A 1 156 ? 43.714 -10.934 -53.018 1.00 41.25 156 PRO A CA 1
ATOM 1217 C C . PRO A 1 156 ? 44.836 -10.638 -54.021 1.00 41.25 156 PRO A C 1
ATOM 1219 O O . PRO A 1 156 ? 44.643 -10.798 -55.228 1.00 41.25 156 PRO A O 1
ATOM 1222 N N . ASP A 1 157 ? 45.991 -10.202 -53.517 1.00 43.16 157 ASP A N 1
ATOM 1223 C CA . ASP A 1 157 ? 47.213 -10.003 -54.297 1.00 43.16 157 ASP A CA 1
ATOM 1224 C C . ASP A 1 157 ? 47.620 -11.327 -54.964 1.00 43.16 157 ASP A C 1
ATOM 1226 O O . ASP A 1 157 ? 48.286 -12.168 -54.362 1.00 43.16 157 ASP A O 1
ATOM 1230 N N . ASN A 1 158 ? 47.210 -11.533 -56.217 1.00 38.31 158 ASN A N 1
ATOM 1231 C CA . ASN A 1 158 ? 47.755 -12.584 -57.065 1.00 38.31 158 ASN A CA 1
ATOM 1232 C C . ASN A 1 158 ? 48.567 -11.933 -58.192 1.00 38.31 158 ASN A C 1
ATOM 1234 O O . ASN A 1 158 ? 47.986 -11.276 -59.062 1.00 38.31 158 ASN A O 1
ATOM 1238 N N . PRO A 1 159 ? 49.901 -12.081 -58.211 1.00 47.47 159 PRO A N 1
ATOM 1239 C CA . PRO A 1 159 ? 50.705 -11.554 -59.288 1.00 47.47 159 PRO A CA 1
ATOM 1240 C C . PRO A 1 159 ? 50.690 -12.590 -60.406 1.00 47.47 159 PRO A C 1
ATOM 1242 O O . PRO A 1 159 ? 51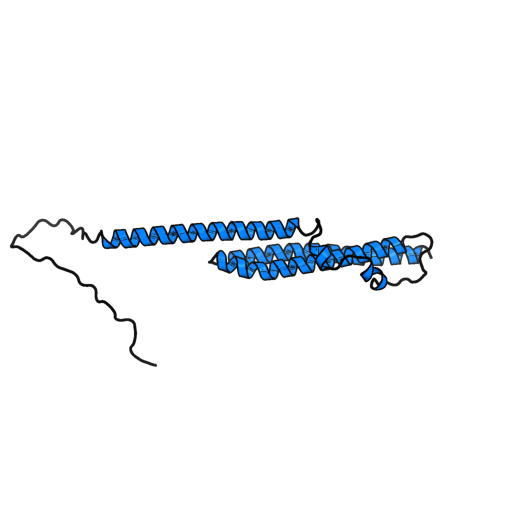.371 -13.602 -60.300 1.00 47.47 159 PRO A O 1
ATOM 1245 N N . THR A 1 160 ? 49.912 -12.384 -61.469 1.00 39.50 160 THR A N 1
ATOM 1246 C CA . THR A 1 160 ? 50.279 -12.835 -62.826 1.00 39.50 160 THR A CA 1
ATOM 1247 C C . THR A 1 160 ? 49.238 -12.470 -63.881 1.00 39.50 160 THR A C 1
ATOM 1249 O O . THR A 1 160 ? 48.035 -12.547 -63.663 1.00 39.50 160 THR A O 1
ATOM 1252 N N . LEU A 1 161 ? 49.789 -12.184 -65.064 1.00 36.34 161 LEU A N 1
ATOM 1253 C CA . LEU A 1 161 ? 49.176 -12.061 -66.389 1.00 36.34 161 LEU A CA 1
ATOM 1254 C C . LEU A 1 161 ? 48.584 -10.694 -66.732 1.00 36.34 161 LEU A C 1
ATOM 1256 O O . LEU A 1 161 ? 47.429 -10.365 -66.487 1.00 36.34 161 LEU A O 1
ATOM 1260 N N . GLY A 1 162 ? 49.451 -9.907 -67.371 1.00 44.75 162 GLY A N 1
ATOM 1261 C CA . GLY A 1 162 ? 49.101 -8.651 -67.996 1.00 44.75 162 GLY A CA 1
ATOM 1262 C C . GLY A 1 162 ? 48.131 -8.818 -69.157 1.00 44.75 162 GLY A C 1
ATOM 1263 O O . GLY A 1 162 ? 48.234 -9.754 -69.939 1.00 44.75 162 GLY A O 1
ATOM 1264 N N . MET A 1 163 ? 47.236 -7.846 -69.286 1.00 33.94 163 MET A N 1
ATOM 1265 C CA . MET A 1 163 ? 46.990 -7.090 -70.512 1.00 33.94 163 MET A CA 1
ATOM 1266 C C . MET A 1 163 ? 45.881 -6.058 -70.259 1.00 33.94 163 MET A C 1
ATOM 1268 O O . MET A 1 163 ? 44.842 -6.371 -69.697 1.00 33.94 163 MET A O 1
ATOM 1272 N N . SER A 1 164 ? 46.122 -4.843 -70.758 1.00 36.47 164 SER A N 1
ATOM 1273 C CA . SER A 1 164 ? 45.136 -3.931 -71.355 1.00 36.47 164 SER A CA 1
ATOM 1274 C C . SER A 1 164 ? 43.937 -3.438 -70.520 1.00 36.47 164 SER A C 1
ATOM 1276 O O . SER A 1 164 ? 42.873 -4.040 -70.497 1.00 36.47 164 SER A O 1
ATOM 1278 N N . ASN A 1 165 ? 44.109 -2.220 -69.995 1.00 41.25 165 ASN A N 1
ATOM 1279 C CA . ASN A 1 165 ? 43.226 -1.051 -70.133 1.00 41.25 165 ASN A CA 1
ATOM 1280 C C . ASN A 1 165 ? 41.700 -1.180 -69.910 1.00 41.25 165 ASN A C 1
ATOM 1282 O O . ASN A 1 165 ? 40.966 -1.760 -70.700 1.00 41.25 165 ASN A O 1
ATOM 1286 N N . HIS A 1 166 ? 41.241 -0.392 -68.927 1.00 44.50 166 HIS A N 1
ATOM 1287 C CA . HIS A 1 166 ? 39.909 0.213 -68.793 1.00 44.50 166 HIS A CA 1
ATOM 1288 C C . HIS A 1 166 ? 38.691 -0.724 -68.741 1.00 44.50 166 HIS A C 1
ATOM 1290 O O . HIS A 1 166 ? 37.912 -0.812 -69.684 1.00 44.50 166 HIS A O 1
ATOM 1296 N N . ALA A 1 167 ? 38.395 -1.257 -67.553 1.00 39.50 167 ALA A N 1
ATOM 1297 C CA . ALA A 1 167 ? 37.031 -1.657 -67.209 1.00 39.50 167 ALA A CA 1
ATOM 1298 C C . ALA A 1 167 ? 36.684 -1.198 -65.787 1.00 39.50 167 ALA A C 1
ATOM 1300 O O . ALA A 1 167 ? 36.981 -1.857 -64.795 1.00 39.50 167 ALA A O 1
ATOM 1301 N N . LYS A 1 168 ? 36.041 -0.029 -65.683 1.00 42.34 168 LYS A N 1
ATOM 1302 C CA . LYS A 1 168 ? 35.386 0.422 -64.452 1.00 42.34 168 LYS A CA 1
ATOM 1303 C C . LYS A 1 168 ? 34.110 -0.408 -64.286 1.00 42.34 168 LYS A C 1
ATOM 1305 O O . LYS A 1 168 ? 33.059 -0.021 -64.792 1.00 42.34 168 LYS A O 1
ATOM 1310 N N . PHE A 1 169 ? 34.208 -1.566 -63.636 1.00 40.38 169 PHE A N 1
ATOM 1311 C CA . PHE A 1 169 ? 33.049 -2.408 -63.340 1.00 40.38 169 PHE A CA 1
ATOM 1312 C C . PHE A 1 169 ? 32.178 -1.707 -62.291 1.00 40.38 169 PHE A C 1
ATOM 1314 O O . PHE A 1 169 ? 32.476 -1.701 -61.099 1.00 40.38 169 PHE A O 1
ATOM 1321 N N . ARG A 1 170 ? 31.116 -1.042 -62.753 1.00 40.75 170 ARG A N 1
ATOM 1322 C CA . ARG A 1 170 ? 30.091 -0.451 -61.894 1.00 40.75 170 ARG A CA 1
ATOM 1323 C C . ARG A 1 170 ? 29.076 -1.552 -61.587 1.00 40.75 170 ARG A C 1
ATOM 1325 O O . ARG A 1 170 ? 28.235 -1.861 -62.424 1.00 40.75 170 ARG A O 1
ATOM 1332 N N . PHE A 1 171 ? 29.196 -2.176 -60.419 1.00 47.72 171 PHE A N 1
ATOM 1333 C CA . PHE A 1 171 ? 28.211 -3.147 -59.948 1.00 47.72 171 PHE A CA 1
ATOM 1334 C C . PHE A 1 171 ? 26.938 -2.388 -59.546 1.00 47.72 171 PHE A C 1
ATOM 1336 O O . PHE A 1 171 ? 26.919 -1.670 -58.549 1.00 47.72 171 PHE A O 1
ATOM 1343 N N . GLN A 1 172 ? 25.895 -2.484 -60.370 1.00 39.03 172 GLN A N 1
ATOM 1344 C CA . GLN A 1 172 ? 24.567 -1.957 -60.067 1.00 39.03 172 GLN A CA 1
ATOM 1345 C C . GLN A 1 172 ? 23.810 -3.054 -59.305 1.00 39.03 172 GLN A C 1
ATOM 1347 O O . GLN A 1 172 ? 23.499 -4.094 -59.883 1.00 39.03 172 GLN A O 1
ATOM 1352 N N . LEU A 1 173 ? 23.553 -2.863 -58.008 1.00 53.03 173 LEU A N 1
ATOM 1353 C CA . LEU A 1 173 ? 22.674 -3.770 -57.263 1.00 53.03 173 LEU A CA 1
ATOM 1354 C C . LEU A 1 173 ? 21.240 -3.656 -57.816 1.00 53.03 173 LEU A C 1
ATOM 1356 O O . LEU A 1 173 ? 20.813 -2.536 -58.120 1.00 53.03 173 LEU A O 1
ATOM 1360 N N . PRO A 1 174 ? 20.489 -4.765 -57.950 1.00 37.53 174 PRO A N 1
ATOM 1361 C CA . PRO A 1 174 ? 19.101 -4.708 -58.381 1.00 37.53 174 PRO A CA 1
ATOM 1362 C C . PRO A 1 174 ? 18.292 -3.939 -57.336 1.00 37.53 174 PRO A C 1
ATOM 1364 O O . PRO A 1 174 ? 18.216 -4.349 -56.178 1.00 37.53 174 PRO A O 1
ATOM 1367 N N . ILE A 1 175 ? 17.709 -2.813 -57.743 1.00 49.12 175 ILE A N 1
ATOM 1368 C CA . ILE A 1 175 ? 16.646 -2.180 -56.973 1.00 49.12 175 ILE A CA 1
ATOM 1369 C C . ILE A 1 175 ? 15.372 -2.981 -57.233 1.00 49.12 175 ILE A C 1
ATOM 1371 O O . ILE A 1 175 ? 14.960 -3.136 -58.378 1.00 49.12 175 ILE A O 1
ATOM 1375 N N . ASP A 1 176 ? 14.791 -3.446 -56.131 1.00 49.78 176 ASP A N 1
ATOM 1376 C CA . ASP A 1 176 ? 13.396 -3.848 -55.981 1.00 49.78 176 ASP A CA 1
ATOM 1377 C C . ASP A 1 176 ? 12.968 -5.160 -56.658 1.00 49.78 176 ASP A C 1
ATOM 1379 O O . ASP A 1 176 ? 12.650 -5.207 -57.842 1.00 49.78 176 ASP A O 1
ATOM 1383 N N . GLN A 1 177 ? 12.915 -6.229 -55.858 1.00 48.09 177 GLN A N 1
ATOM 1384 C CA . GLN A 1 177 ? 12.056 -7.396 -56.078 1.00 48.09 177 GLN A CA 1
ATOM 1385 C C . GLN A 1 177 ? 11.637 -7.969 -54.713 1.00 48.09 177 GLN A C 1
ATOM 1387 O O . GLN A 1 177 ? 12.032 -9.076 -54.360 1.00 48.09 177 GLN A O 1
ATOM 1392 N N . MET A 1 178 ? 10.876 -7.221 -53.906 1.00 46.75 178 MET A N 1
ATOM 1393 C CA . MET A 1 178 ? 10.041 -7.851 -52.867 1.00 46.75 178 MET A CA 1
ATOM 1394 C C . MET A 1 178 ? 8.863 -6.965 -52.436 1.00 46.75 178 MET A C 1
ATOM 1396 O O . MET A 1 178 ? 8.578 -6.790 -51.257 1.00 46.75 178 MET A O 1
ATOM 1400 N N . SER A 1 179 ? 8.132 -6.431 -53.411 1.00 52.31 179 SER A N 1
ATOM 1401 C CA . SER A 1 179 ? 6.741 -6.033 -53.214 1.00 52.31 179 SER A CA 1
ATOM 1402 C C . SER A 1 179 ? 5.942 -6.401 -54.460 1.00 52.31 179 SER A C 1
ATOM 1404 O O . SER A 1 179 ? 6.184 -5.871 -55.535 1.00 52.31 179 SER A O 1
ATOM 1406 N N . ASP A 1 180 ? 4.980 -7.300 -54.258 1.00 47.59 180 ASP A N 1
ATOM 1407 C CA . ASP A 1 180 ? 3.908 -7.701 -55.175 1.00 47.59 180 ASP A CA 1
ATOM 1408 C C . ASP A 1 180 ? 4.229 -8.724 -56.286 1.00 47.59 180 ASP A C 1
ATOM 1410 O O . ASP A 1 180 ? 4.597 -8.388 -57.408 1.00 47.59 180 ASP A O 1
ATOM 1414 N N . ALA A 1 181 ? 3.972 -10.005 -55.982 1.00 40.06 181 ALA A N 1
ATOM 1415 C CA . ALA A 1 181 ? 3.202 -10.862 -56.887 1.00 40.06 181 ALA A CA 1
ATOM 1416 C C . ALA A 1 181 ? 2.655 -12.121 -56.178 1.00 40.06 181 ALA A C 1
ATOM 1418 O O . ALA A 1 181 ? 3.352 -13.121 -56.026 1.00 40.06 181 ALA A O 1
ATOM 1419 N N . ARG A 1 182 ? 1.337 -12.083 -55.928 1.00 40.38 182 ARG A N 1
ATOM 1420 C CA . ARG A 1 182 ? 0.367 -13.203 -55.986 1.00 40.38 182 ARG A CA 1
ATOM 1421 C C . ARG A 1 182 ? 0.302 -14.221 -54.836 1.00 40.38 182 ARG A C 1
ATOM 1423 O O . ARG A 1 182 ? 0.970 -15.245 -54.833 1.00 40.38 182 ARG A O 1
ATOM 1430 N N . GLY A 1 183 ? -0.706 -14.001 -53.991 1.00 47.22 183 GLY A N 1
ATOM 1431 C CA . GLY A 1 183 ? -1.901 -14.853 -53.930 1.00 47.22 183 GLY A CA 1
ATOM 1432 C C . GLY A 1 183 ? -1.701 -16.368 -53.875 1.00 47.22 183 GLY A C 1
ATOM 1433 O O . GLY A 1 183 ? -1.609 -17.018 -54.917 1.00 47.22 183 GLY A O 1
ATOM 1434 N N . LYS A 1 184 ? -1.807 -16.903 -52.659 1.00 39.69 184 LYS A N 1
ATOM 1435 C CA . LYS A 1 184 ? -2.690 -18.008 -52.265 1.00 39.69 184 LYS A CA 1
ATOM 1436 C C . LYS A 1 184 ? -2.930 -17.933 -50.763 1.00 39.69 184 LYS A C 1
ATOM 1438 O O . LYS A 1 184 ? -1.966 -17.585 -50.051 1.00 39.69 184 LYS A O 1
#

Nearest PDB structures (foldseek):
  8ek4-assembly1_A  TM=4.980E-01  e=1.317E+00  synthetic construct
  7ung-assembly1_B9  TM=3.788E-01  e=4.775E+00  Homo sapiens
  7ung-assembly1_B0  TM=3.936E-01  e=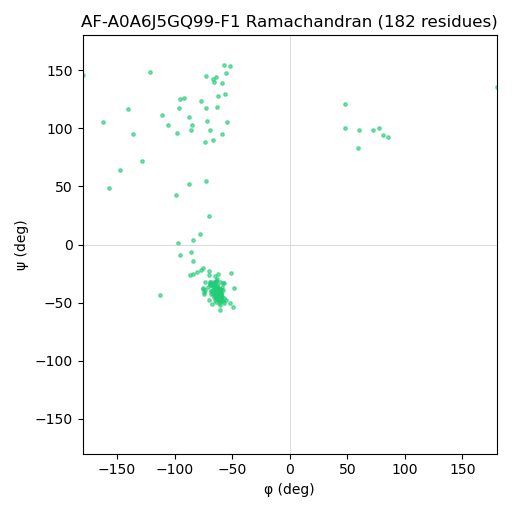5.974E+00  Homo sapiens
  8to0-assembly1_b  TM=3.860E-01  e=5.649E+00  Mus musculus

Sequence (184 aa):
MEEAKIAYLGFIQGAINRMAGNVFIVKGWSVALVAAIIAVTSDAKSGFYIAIVPVLLFWWLDAYYLRHERLYRKLYEIASTANPPVTFSMDTSVLKNSFTSTFGTMWAIAVCPFYLLIIGLLIILAIKGSFAEAAEHKSDAIQSSVSRETYIVLLPDNPTLGMSNHAKFRFQLPIDQMSDARGK

Mean predicted aligned error: 14.76 Å

Solvent-accessible surface area (backbone atoms only — not comparable to full-atom values): 11071 Å² total; per-residue (Å²): 109,69,67,62,51,53,51,51,52,48,53,45,50,51,53,35,52,52,31,55,49,50,41,53,51,49,56,53,50,49,54,53,51,45,51,50,40,54,72,72,39,89,47,39,64,60,28,43,65,62,39,46,56,62,50,53,52,44,47,53,52,42,15,44,34,54,50,51,32,54,49,42,51,52,52,44,54,55,63,68,44,97,80,47,76,95,64,96,64,89,75,52,71,86,52,56,82,79,47,76,53,51,72,62,40,40,72,30,82,90,47,37,64,63,55,49,50,54,52,49,52,46,49,53,46,28,53,51,39,57,51,50,54,54,51,51,55,50,50,52,52,49,52,56,52,48,54,71,72,61,74,69,80,81,70,79,93,70,95,79,83,90,80,84,85,90,79,87,81,77,84,76,76,85,81,83,92,86,81,89,85,81,91,131

Foldseek 3Di:
DVVVLVVLLVVLVVLLVVLVVVLVVLLVVLVVVLVVLVVPDPALVVSLVVSVVSLVVSLLVSLVSVQVSVLSVVVSVQSVDPDHDPDSDPDSVVVPVVDDDSVVSSPDPVRVVSSVVSNVVSVVSNVVSVVVVVVVVVVVVVVVVCVVVPPPPPDPDDDDDDDDDDDPPDDDDDPDDDDDDDDD

pLDDT: mean 74.36, std 17.27, range [33.94, 94.62]

Secondary structure (DSSP, 8-state):
-HHHHHHHHHHHHHHHHHHHHHHHHHHHHHHHHHHHHHHH-SSHHHHHHHHHHHHHHHHHHHHHHHHHHHHHHHHHHHHHSSS--S------GGGGGGS--HHHHHTSTTTHHHHHHHHHHHHHHHHHHHHHHHHHHHHHHHHHHHHHH-----------------------PPP--SS-----

Organism: NCBI:txid1200993